Protein AF-A0A3C0Z3W6-F1 (afdb_monomer_lite)

Structure (mmCIF, N/CA/C/O backbone):
data_AF-A0A3C0Z3W6-F1
#
_entry.id   AF-A0A3C0Z3W6-F1
#
loop_
_atom_site.group_PDB
_atom_site.id
_atom_site.type_symbol
_atom_site.label_atom_id
_atom_site.label_alt_id
_atom_site.label_comp_id
_atom_site.label_asym_id
_atom_site.label_entity_id
_atom_site.label_seq_id
_atom_site.pdbx_PDB_ins_code
_atom_site.Cartn_x
_atom_site.Cartn_y
_atom_site.Cartn_z
_atom_site.occupancy
_atom_site.B_iso_or_equiv
_atom_site.auth_seq_id
_atom_site.auth_comp_id
_atom_site.auth_asym_id
_atom_site.auth_atom_id
_atom_site.pdbx_PDB_model_num
ATOM 1 N N . LEU A 1 1 ? -40.586 -11.603 25.336 1.00 60.62 1 LEU A N 1
ATOM 2 C CA . LEU A 1 1 ? -40.664 -11.686 26.810 1.00 60.62 1 LEU A CA 1
ATOM 3 C C . LEU A 1 1 ? -40.159 -13.040 27.304 1.00 60.62 1 LEU A C 1
ATOM 5 O O . LEU A 1 1 ? -38.961 -13.160 27.477 1.00 60.62 1 LEU A O 1
ATOM 9 N N . ARG A 1 2 ? -40.957 -14.117 27.379 1.00 62.50 2 ARG A N 1
ATOM 10 C CA . ARG A 1 2 ? -40.457 -15.402 27.934 1.00 62.50 2 ARG A CA 1
ATOM 11 C C . ARG A 1 2 ? -39.275 -16.043 27.175 1.00 62.50 2 ARG A C 1
ATOM 13 O O . ARG A 1 2 ? -38.426 -16.676 27.782 1.00 62.50 2 ARG A O 1
ATOM 20 N N . ASN A 1 3 ? -39.222 -15.877 25.850 1.00 74.75 3 ASN A N 1
ATOM 21 C CA . ASN A 1 3 ? -38.109 -16.359 25.015 1.00 74.75 3 ASN A CA 1
ATOM 22 C C . ASN A 1 3 ? -36.870 -15.440 25.105 1.00 74.75 3 ASN A C 1
ATOM 24 O O . ASN A 1 3 ? -35.745 -15.911 25.038 1.00 74.75 3 ASN A O 1
ATOM 28 N N . THR A 1 4 ? -37.074 -14.135 25.307 1.00 70.12 4 THR A N 1
ATOM 29 C CA . THR A 1 4 ? -35.995 -13.135 25.393 1.00 70.12 4 THR A CA 1
ATOM 30 C C . THR A 1 4 ? -35.321 -13.150 26.770 1.00 70.12 4 THR A C 1
ATOM 32 O O . THR A 1 4 ? -34.104 -13.064 26.852 1.00 70.12 4 THR A O 1
ATOM 35 N N . GLU A 1 5 ? -36.075 -13.400 27.843 1.00 70.50 5 GLU A N 1
ATOM 36 C CA . GLU A 1 5 ? -35.527 -13.679 29.183 1.00 70.50 5 GLU A CA 1
ATOM 37 C C . GLU A 1 5 ? -34.678 -14.961 29.196 1.00 70.50 5 GLU A C 1
ATOM 39 O O . GLU A 1 5 ? -33.602 -14.986 29.782 1.00 70.50 5 GLU A O 1
ATOM 44 N N . GLN A 1 6 ? -35.112 -16.013 28.486 1.00 76.19 6 GLN A N 1
ATOM 45 C CA . GLN A 1 6 ? -34.325 -17.244 28.322 1.00 76.19 6 GLN A CA 1
ATOM 46 C C . GLN A 1 6 ? -33.046 -17.039 27.498 1.00 76.19 6 GLN A C 1
ATOM 48 O O . GLN A 1 6 ? -32.075 -17.777 27.662 1.00 76.19 6 GLN A O 1
ATOM 53 N N . GLN A 1 7 ? -33.043 -16.069 26.582 1.00 74.88 7 GLN A N 1
ATOM 54 C CA . GLN A 1 7 ? -31.838 -15.678 25.852 1.00 74.88 7 GLN A CA 1
ATOM 55 C C . GLN A 1 7 ? -30.868 -14.923 26.762 1.00 74.88 7 GLN A C 1
ATOM 57 O O . GLN A 1 7 ? -29.683 -15.239 26.733 1.00 74.88 7 GLN A O 1
ATOM 62 N N . LEU A 1 8 ? -31.357 -14.015 27.614 1.00 74.31 8 LEU A N 1
ATOM 63 C CA . LEU A 1 8 ? -30.526 -13.319 28.599 1.00 74.31 8 LEU A CA 1
ATOM 64 C C . LEU A 1 8 ? -29.866 -14.306 29.571 1.00 74.31 8 LEU A C 1
ATOM 66 O O . LEU A 1 8 ? -28.653 -14.274 29.727 1.00 74.31 8 LEU A O 1
ATOM 70 N N . THR A 1 9 ? -30.617 -15.264 30.125 1.00 76.75 9 THR A N 1
ATOM 71 C CA . THR A 1 9 ? -30.042 -16.293 31.013 1.00 76.75 9 THR A CA 1
ATOM 72 C C . THR A 1 9 ? -28.982 -17.153 30.320 1.00 76.75 9 THR A C 1
ATOM 74 O O . THR A 1 9 ? -27.993 -17.525 30.939 1.00 76.75 9 THR A O 1
ATOM 77 N N . ARG A 1 10 ? -29.141 -17.450 29.019 1.00 77.38 10 ARG A N 1
ATOM 78 C CA . ARG A 1 10 ? -28.110 -18.173 28.249 1.00 77.38 10 ARG A CA 1
ATOM 79 C C . ARG A 1 10 ? -26.847 -17.341 28.053 1.00 77.38 10 ARG A C 1
ATOM 81 O O . ARG A 1 10 ? -25.761 -17.907 28.048 1.00 77.38 10 ARG A O 1
ATOM 88 N N . ILE A 1 11 ? -26.985 -16.030 27.869 1.00 75.56 11 ILE A N 1
ATOM 89 C CA . ILE A 1 11 ? -25.844 -15.117 27.745 1.00 75.56 11 ILE A CA 1
ATOM 90 C C . ILE A 1 11 ? -25.079 -15.048 29.076 1.00 75.56 11 ILE A C 1
ATOM 92 O O . ILE A 1 11 ? -23.855 -15.127 29.080 1.00 75.56 11 ILE A O 1
ATOM 96 N N . GLU A 1 12 ? -25.783 -14.981 30.206 1.00 74.44 12 GLU A N 1
ATOM 97 C CA . GLU A 1 12 ? -25.167 -14.993 31.542 1.00 74.44 12 GLU A CA 1
ATOM 98 C C . GLU A 1 12 ? -24.429 -16.306 31.837 1.00 74.44 12 GLU A C 1
ATOM 100 O O . GLU A 1 12 ? -23.314 -16.286 32.362 1.00 74.44 12 GLU A O 1
ATOM 105 N N . GLU A 1 13 ? -25.021 -17.445 31.457 1.00 75.38 13 GLU A N 1
ATOM 106 C CA . GLU A 1 13 ? -24.376 -18.761 31.542 1.00 75.38 13 GLU A CA 1
ATOM 107 C C . GLU A 1 13 ? -23.125 -18.839 30.655 1.00 75.38 13 GLU A C 1
ATOM 109 O O . GLU A 1 13 ? -22.103 -19.369 31.088 1.00 75.38 13 GLU A O 1
ATOM 114 N N . GLN A 1 14 ? -23.175 -18.284 29.438 1.00 69.44 14 GLN A N 1
ATOM 115 C CA . GLN A 1 14 ? -22.030 -18.237 28.519 1.00 69.44 14 GLN A CA 1
ATOM 116 C C . GLN A 1 14 ? -20.886 -17.359 29.029 1.00 69.44 14 GLN A C 1
ATOM 118 O O . GLN A 1 14 ? -19.726 -17.689 28.801 1.00 69.44 14 GLN A O 1
ATOM 123 N N . LEU A 1 15 ? -21.204 -16.262 29.714 1.00 62.97 15 LEU A N 1
ATOM 124 C CA . LEU A 1 15 ? -20.219 -15.357 30.309 1.00 62.97 15 LEU A CA 1
ATOM 125 C C . LEU A 1 15 ? -19.698 -15.846 31.665 1.00 62.97 15 LEU A C 1
ATOM 127 O O . LEU A 1 15 ? -18.793 -15.237 32.227 1.00 62.97 15 LEU A O 1
ATOM 131 N N . GLY A 1 16 ? -20.269 -16.921 32.216 1.00 64.75 16 GLY A N 1
ATOM 132 C CA . GLY A 1 16 ? -19.884 -17.425 33.528 1.00 64.75 16 GLY A CA 1
ATOM 133 C C . GLY A 1 16 ? -20.154 -16.430 34.655 1.00 64.75 16 GLY A C 1
ATOM 134 O O . GLY A 1 16 ? -19.486 -16.495 35.681 1.00 64.75 16 GLY A O 1
ATOM 135 N N . GLN A 1 17 ? -21.141 -15.537 34.518 1.00 60.75 17 GLN A N 1
ATOM 136 C CA . GLN A 1 17 ? -21.444 -14.522 35.540 1.00 60.75 17 GLN A CA 1
ATOM 137 C C . GLN A 1 17 ? -21.763 -15.106 36.925 1.00 60.75 17 GLN A C 1
ATOM 139 O O . GLN A 1 17 ? -21.779 -14.382 37.919 1.00 60.75 17 GLN A O 1
ATOM 144 N N . HIS A 1 18 ? -22.087 -16.398 37.002 1.00 58.28 18 HIS A N 1
ATOM 145 C CA . HIS A 1 18 ? -22.366 -17.127 38.244 1.00 58.28 18 HIS A CA 1
ATOM 146 C C . HIS A 1 18 ? -21.391 -18.300 38.464 1.00 58.28 18 HIS A C 1
ATOM 148 O O . HIS A 1 18 ? -21.601 -19.126 39.354 1.00 58.28 18 HIS A O 1
ATOM 154 N N . ALA A 1 19 ? -20.346 -18.404 37.641 1.00 54.16 19 ALA A N 1
ATOM 155 C CA . ALA A 1 19 ? -19.314 -19.424 37.740 1.00 54.16 19 ALA A CA 1
ATOM 156 C C . ALA A 1 19 ? -18.161 -18.944 38.638 1.00 54.16 19 ALA A C 1
ATOM 158 O O . ALA A 1 19 ? -17.878 -17.754 38.740 1.00 54.16 19 ALA A O 1
ATOM 159 N N . ALA A 1 20 ? -17.493 -19.886 39.309 1.00 42.19 20 ALA A N 1
ATOM 160 C CA . ALA A 1 20 ? -16.350 -19.593 40.179 1.00 42.19 20 ALA A CA 1
ATOM 161 C C . ALA A 1 20 ? -15.064 -19.245 39.399 1.00 42.19 20 ALA A C 1
ATOM 163 O O . ALA A 1 20 ? -14.136 -18.686 39.979 1.00 42.19 20 ALA A O 1
ATOM 164 N N . GLU A 1 21 ? -15.019 -19.569 38.104 1.00 41.22 21 GLU A N 1
ATOM 165 C CA . GLU A 1 21 ? -13.932 -19.247 37.178 1.00 41.22 21 GLU A CA 1
ATOM 166 C C . GLU A 1 21 ? -14.512 -18.504 35.961 1.00 41.22 21 GLU A C 1
ATOM 168 O O . GLU A 1 21 ? -15.572 -18.906 35.465 1.00 41.22 21 GLU A O 1
ATOM 173 N N . PRO A 1 22 ? -13.859 -17.426 35.486 1.00 55.41 22 PRO A N 1
ATOM 174 C CA . PRO A 1 22 ? -14.294 -16.703 34.297 1.00 55.41 22 PRO A CA 1
ATOM 175 C C . PRO A 1 22 ? -14.182 -17.599 33.058 1.00 55.41 22 PRO A C 1
ATOM 177 O O . PRO A 1 22 ? -13.230 -18.364 32.909 1.00 55.41 22 PRO A O 1
ATOM 180 N N . VAL A 1 23 ? -15.168 -17.514 32.164 1.00 58.72 23 VAL A N 1
ATOM 181 C CA . VAL A 1 23 ? -15.156 -18.260 30.902 1.00 58.72 23 VAL A CA 1
ATOM 182 C C . VAL A 1 23 ? -14.299 -17.500 29.891 1.00 58.72 23 VAL A C 1
ATOM 184 O O . VAL A 1 23 ? -14.640 -16.382 29.507 1.00 58.72 23 VAL A O 1
ATOM 187 N N . ASP A 1 24 ? -13.213 -18.124 29.428 1.00 59.41 24 ASP A N 1
ATOM 188 C CA . ASP A 1 24 ? -12.386 -17.595 28.339 1.00 59.41 24 ASP A CA 1
ATOM 189 C C . ASP A 1 24 ? -13.150 -17.686 27.009 1.00 59.41 24 ASP A C 1
ATOM 191 O O . ASP A 1 24 ? -13.128 -18.701 26.305 1.00 59.41 24 ASP A O 1
ATOM 195 N N . LEU A 1 25 ? -13.863 -16.614 26.666 1.00 63.88 25 LEU A N 1
ATOM 196 C CA . LEU A 1 25 ? -14.485 -16.447 25.358 1.00 63.88 25 LEU A CA 1
ATOM 197 C C . LEU A 1 25 ? -13.458 -15.939 24.346 1.00 63.88 25 LEU A C 1
ATOM 199 O O . LEU A 1 25 ? -12.638 -15.066 24.633 1.00 63.88 25 LEU A O 1
ATOM 203 N N . THR A 1 26 ? -13.531 -16.447 23.116 1.00 75.31 26 THR A N 1
ATOM 204 C CA . THR A 1 26 ? -12.781 -15.842 22.009 1.00 75.31 26 THR A CA 1
ATOM 205 C C . THR A 1 26 ? -13.361 -14.470 21.672 1.00 75.31 26 THR A C 1
ATOM 207 O O . THR A 1 26 ? -14.556 -14.239 21.854 1.00 75.31 26 THR A O 1
ATOM 210 N N . LEU A 1 27 ? -12.556 -13.567 21.101 1.00 72.88 27 LEU A N 1
ATOM 211 C CA . LEU A 1 27 ? -13.018 -12.227 20.714 1.00 72.88 27 LEU A CA 1
ATOM 212 C C . LEU A 1 27 ? -14.301 -12.267 19.867 1.00 72.88 27 LEU A C 1
ATOM 214 O O . LEU A 1 27 ? -15.247 -11.527 20.123 1.00 72.88 27 LEU A O 1
ATOM 218 N N . GLN A 1 28 ? -14.366 -13.186 18.899 1.00 78.31 28 GLN A N 1
ATOM 219 C CA . GLN A 1 28 ? -15.542 -13.358 18.048 1.00 78.31 28 GLN A CA 1
ATOM 220 C C . GLN A 1 28 ? -16.781 -13.778 18.851 1.00 78.31 28 GLN A C 1
ATOM 222 O O . GLN A 1 28 ? -17.892 -13.335 18.562 1.00 78.31 28 GLN A O 1
ATOM 227 N N . GLN A 1 29 ? -16.609 -14.636 19.859 1.00 76.50 29 GLN A N 1
ATOM 228 C CA . GLN A 1 29 ? -17.697 -15.027 20.752 1.00 76.50 29 GLN A CA 1
ATOM 229 C C . GLN A 1 29 ? -18.156 -13.837 21.600 1.00 76.50 29 GLN A C 1
ATOM 231 O O . GLN A 1 29 ? -19.359 -13.609 21.700 1.00 76.50 29 GLN A O 1
ATOM 236 N N . THR A 1 30 ? -17.229 -13.029 22.117 1.00 74.69 30 THR A N 1
ATOM 237 C CA . THR A 1 30 ? -17.536 -11.814 22.885 1.00 74.69 30 THR A CA 1
ATOM 238 C C . THR A 1 30 ? -18.283 -10.774 22.041 1.00 74.69 30 THR A C 1
ATOM 240 O O . THR A 1 30 ? -19.287 -10.223 22.490 1.00 74.69 30 THR A O 1
ATOM 243 N N . LEU A 1 31 ? -17.892 -10.561 20.781 1.00 78.75 31 LEU A N 1
ATOM 244 C CA . LEU A 1 31 ? -18.604 -9.665 19.857 1.00 78.75 31 LEU A CA 1
ATOM 245 C C . LEU A 1 31 ? -20.016 -10.172 19.516 1.00 78.75 31 LEU A C 1
ATOM 247 O O . LEU A 1 31 ? -20.968 -9.389 19.473 1.00 78.75 31 LEU A O 1
ATOM 251 N N . ASN A 1 32 ? -20.191 -11.485 19.338 1.00 82.25 32 ASN A N 1
ATOM 252 C CA . ASN A 1 32 ? -21.515 -12.084 19.134 1.00 82.25 32 ASN A CA 1
ATOM 253 C C . ASN A 1 32 ? -22.421 -11.910 20.365 1.00 82.25 32 ASN A C 1
ATOM 255 O O . ASN A 1 32 ? -23.634 -11.716 20.227 1.00 82.25 32 ASN A O 1
ATOM 259 N N . VAL A 1 33 ? -21.841 -11.959 21.568 1.00 80.06 33 VAL A N 1
ATOM 260 C CA . VAL A 1 33 ? -22.548 -11.683 22.824 1.00 80.06 33 VAL A CA 1
ATOM 261 C C . VAL A 1 33 ? -23.004 -10.223 22.880 1.00 80.06 33 VAL A C 1
ATOM 263 O O . VAL A 1 33 ? -24.171 -9.987 23.180 1.00 80.06 33 VAL A O 1
ATOM 266 N N . VAL A 1 34 ? -22.161 -9.255 22.496 1.00 81.56 34 VAL A N 1
ATOM 267 C CA . VAL A 1 34 ? -22.551 -7.831 22.395 1.00 81.56 34 VAL A CA 1
ATOM 268 C C . VAL A 1 34 ? -23.737 -7.634 21.446 1.00 81.56 34 VAL A C 1
ATOM 270 O O . VAL A 1 34 ? -24.719 -6.979 21.801 1.00 81.56 34 VAL A O 1
ATOM 273 N N . GLN A 1 35 ? -23.695 -8.240 20.255 1.00 83.38 35 GLN A N 1
ATOM 274 C CA . GLN A 1 35 ? -24.800 -8.158 19.291 1.00 83.38 35 GLN A CA 1
ATOM 275 C C . GLN A 1 35 ? -26.092 -8.784 19.835 1.00 83.38 35 GLN A C 1
ATOM 277 O O . GLN A 1 35 ? -27.177 -8.222 19.674 1.00 83.38 35 GLN A O 1
ATOM 282 N N . SER A 1 36 ? -25.978 -9.927 20.515 1.00 81.44 36 SER A N 1
ATOM 283 C CA . SER A 1 36 ? -27.119 -10.614 21.127 1.00 81.44 36 SER A CA 1
ATOM 284 C C . SER A 1 36 ? -27.723 -9.795 22.271 1.00 81.44 36 SER A C 1
ATOM 286 O O . SER A 1 36 ? -28.943 -9.662 22.349 1.00 81.44 36 SER A O 1
ATOM 288 N N . LEU A 1 37 ? -26.883 -9.184 23.113 1.00 80.81 37 LEU A N 1
ATOM 289 C CA . LEU A 1 37 ? -27.303 -8.292 24.196 1.00 80.81 37 LEU A CA 1
ATOM 290 C C . LEU A 1 37 ? -28.034 -7.063 23.672 1.00 80.81 37 LEU A C 1
ATOM 292 O O . LEU A 1 37 ? -29.061 -6.691 24.232 1.00 80.81 37 LEU A O 1
ATOM 296 N N . ARG A 1 38 ? -27.563 -6.468 22.573 1.00 82.31 38 ARG A N 1
ATOM 297 C CA . ARG A 1 38 ? -28.261 -5.357 21.918 1.00 82.31 38 ARG A CA 1
ATOM 298 C C . ARG A 1 38 ? -29.665 -5.761 21.465 1.00 82.31 38 ARG A C 1
ATOM 300 O O . ARG A 1 38 ? -30.623 -5.052 21.759 1.00 82.31 38 ARG A O 1
ATOM 307 N N . GLY A 1 39 ? -29.800 -6.920 20.818 1.00 81.44 39 GLY A N 1
ATOM 308 C CA . GLY A 1 39 ? -31.106 -7.441 20.403 1.00 81.44 39 GLY A CA 1
ATOM 309 C C . GLY A 1 39 ? -32.052 -7.704 21.581 1.00 81.44 39 GLY A C 1
ATOM 310 O O . GLY A 1 39 ? -33.250 -7.450 21.481 1.00 81.44 39 GLY A O 1
ATOM 311 N N . VAL A 1 40 ? -31.527 -8.166 22.721 1.00 81.19 40 VAL A N 1
ATOM 312 C CA . VAL A 1 40 ? -32.318 -8.349 23.950 1.00 81.19 40 VAL A CA 1
ATOM 313 C C . VAL A 1 40 ? -32.717 -6.997 24.555 1.00 81.19 40 VAL A C 1
ATOM 315 O O . VAL A 1 40 ? -33.891 -6.817 24.886 1.00 81.19 40 VAL A O 1
ATOM 318 N N . ALA A 1 41 ? -31.798 -6.032 24.625 1.00 80.31 41 ALA A N 1
ATOM 319 C CA . ALA A 1 41 ? -32.032 -4.695 25.176 1.00 80.31 41 ALA A CA 1
ATOM 320 C C . ALA A 1 41 ? -33.097 -3.901 24.405 1.00 80.31 41 ALA A C 1
ATOM 322 O O . ALA A 1 41 ? -33.904 -3.204 25.013 1.00 80.31 41 ALA A O 1
ATOM 323 N N . GLU A 1 42 ? -33.176 -4.058 23.081 1.00 82.69 42 GLU A N 1
ATOM 324 C CA . GLU A 1 42 ? -34.252 -3.463 22.272 1.00 82.69 42 GLU A CA 1
ATOM 325 C C . GLU A 1 42 ? -35.642 -4.017 22.642 1.00 82.69 42 GLU A C 1
ATOM 327 O O . GLU A 1 42 ? -36.656 -3.343 22.455 1.00 82.69 42 GLU A O 1
ATOM 332 N N . THR A 1 43 ? -35.706 -5.237 23.187 1.00 80.00 43 THR A N 1
ATOM 333 C CA . THR A 1 43 ? -36.966 -5.898 23.565 1.00 80.00 43 THR A CA 1
ATOM 334 C C . THR A 1 43 ? -37.339 -5.750 25.040 1.00 80.00 43 THR A C 1
ATOM 336 O O . THR A 1 43 ? -38.525 -5.849 25.364 1.00 80.00 43 THR A O 1
ATOM 339 N N . ILE A 1 44 ? -36.360 -5.540 25.927 1.00 79.25 44 ILE A N 1
ATOM 340 C CA . ILE A 1 44 ? -36.544 -5.358 27.375 1.00 79.25 44 ILE A CA 1
ATOM 341 C C . ILE A 1 44 ? -35.575 -4.259 27.864 1.00 79.25 44 ILE A C 1
ATOM 343 O O . ILE A 1 44 ? -34.526 -4.573 28.417 1.00 79.25 44 ILE A O 1
ATOM 347 N N . PRO A 1 45 ? -35.882 -2.969 27.642 1.00 71.88 45 PRO A N 1
ATOM 348 C CA . PRO A 1 45 ? -34.925 -1.877 27.859 1.00 71.88 45 PRO A CA 1
ATOM 349 C C . PRO A 1 45 ? -34.628 -1.551 29.334 1.00 71.88 45 PRO A C 1
ATOM 351 O O . PRO A 1 45 ? -33.581 -0.976 29.613 1.00 71.88 45 PRO A O 1
ATOM 354 N N . ASP A 1 46 ? -35.510 -1.929 30.265 1.00 73.88 46 ASP A N 1
ATOM 355 C CA . ASP A 1 46 ? -35.431 -1.545 31.686 1.00 73.88 46 ASP A CA 1
ATOM 356 C C . ASP A 1 46 ? -34.930 -2.678 32.614 1.00 73.88 46 ASP A C 1
ATOM 358 O O . ASP A 1 46 ? -35.108 -2.609 33.829 1.00 73.88 46 ASP A O 1
ATOM 362 N N . ASP A 1 47 ? -34.346 -3.753 32.069 1.00 76.25 47 ASP A N 1
ATOM 363 C CA . ASP A 1 47 ? -33.809 -4.856 32.881 1.00 76.25 47 ASP A CA 1
ATOM 364 C C . ASP A 1 47 ? -32.396 -4.522 33.396 1.00 76.25 47 ASP A C 1
ATOM 366 O O . ASP A 1 47 ? -31.444 -4.422 32.618 1.00 76.25 47 ASP A O 1
ATOM 370 N N . GLU A 1 48 ? -32.251 -4.370 34.717 1.00 79.19 48 GLU A N 1
ATOM 371 C CA . GLU A 1 48 ? -30.978 -4.055 35.388 1.00 79.19 48 GLU A CA 1
ATOM 372 C C . GLU A 1 48 ? -29.872 -5.075 35.068 1.00 79.19 48 GLU A C 1
ATOM 374 O O . GLU A 1 48 ? -28.702 -4.706 34.952 1.00 79.19 48 GLU A O 1
ATOM 379 N N . ARG A 1 49 ? -30.228 -6.340 34.807 1.00 78.25 49 ARG A N 1
ATOM 380 C CA . ARG A 1 49 ? -29.259 -7.397 34.479 1.00 78.25 49 ARG A CA 1
ATOM 381 C C . ARG A 1 49 ? -28.530 -7.127 33.168 1.00 78.25 49 ARG A C 1
ATOM 383 O O . ARG A 1 49 ? -27.370 -7.497 33.016 1.00 78.25 49 ARG A O 1
ATOM 390 N N . ILE A 1 50 ? -29.179 -6.454 32.216 1.00 80.50 50 ILE A N 1
ATOM 391 C CA . ILE A 1 50 ? -28.558 -6.092 30.936 1.00 80.50 50 ILE A CA 1
ATOM 392 C C . ILE A 1 50 ? -27.416 -5.099 31.164 1.00 80.50 50 ILE A C 1
ATOM 394 O O . ILE A 1 50 ? -26.382 -5.195 30.500 1.00 80.50 50 ILE A O 1
ATOM 398 N N . ALA A 1 51 ? -27.570 -4.175 32.117 1.00 79.31 51 ALA A N 1
ATOM 399 C CA . ALA A 1 51 ? -26.524 -3.222 32.464 1.00 79.31 51 ALA A CA 1
ATOM 400 C C . ALA A 1 51 ? -25.314 -3.923 33.106 1.00 79.31 51 ALA A C 1
ATOM 402 O O . ALA A 1 51 ? -24.179 -3.647 32.710 1.00 79.31 51 ALA A O 1
ATOM 403 N N . ASP A 1 52 ? -25.545 -4.874 34.014 1.00 81.25 52 ASP A N 1
ATOM 404 C CA . ASP A 1 52 ? -24.480 -5.639 34.679 1.00 81.25 52 ASP A CA 1
ATOM 405 C C . ASP A 1 52 ? -23.707 -6.523 33.690 1.00 81.25 52 ASP A C 1
ATOM 407 O O . ASP A 1 52 ? -22.475 -6.487 33.629 1.00 81.25 52 ASP A O 1
ATOM 411 N N . VAL A 1 53 ? -24.430 -7.272 32.848 1.00 81.38 53 VAL A N 1
ATOM 412 C CA . VAL A 1 53 ? -23.838 -8.101 31.786 1.00 81.38 53 VAL A CA 1
ATOM 413 C C . VAL A 1 53 ? -23.048 -7.255 30.805 1.00 81.38 53 VAL A C 1
ATOM 415 O O . VAL A 1 53 ? -21.907 -7.581 30.476 1.00 81.38 53 VAL A O 1
ATOM 418 N N . SER A 1 54 ? -23.623 -6.142 30.359 1.00 82.69 54 SER A N 1
ATOM 419 C CA . SER A 1 54 ? -22.937 -5.278 29.414 1.00 82.69 54 SER A CA 1
ATOM 420 C C . SER A 1 54 ? -21.699 -4.618 30.016 1.00 82.69 54 SER A C 1
ATOM 422 O O . SER A 1 54 ? -20.757 -4.367 29.273 1.00 82.69 54 SER A O 1
ATOM 424 N N . THR A 1 55 ? -21.683 -4.321 31.316 1.00 83.56 55 THR A N 1
ATOM 425 C CA . THR A 1 55 ? -20.509 -3.736 31.980 1.00 83.56 55 THR A CA 1
ATOM 426 C C . THR A 1 55 ? -19.359 -4.737 32.016 1.00 83.56 55 THR A C 1
ATOM 428 O O . THR A 1 55 ? -18.275 -4.418 31.542 1.00 83.56 55 THR A O 1
ATOM 431 N N . SER A 1 56 ? -19.619 -5.978 32.439 1.00 82.50 56 SER A N 1
ATOM 432 C CA . SER A 1 56 ? -18.601 -7.038 32.471 1.00 82.50 56 SER A CA 1
ATOM 433 C C . SER A 1 56 ? -18.020 -7.349 31.084 1.00 82.50 56 SER A C 1
ATOM 435 O O . SER A 1 56 ? -16.808 -7.506 30.936 1.00 82.50 56 SER A O 1
ATOM 437 N N . VAL A 1 57 ? -18.865 -7.383 30.046 1.00 82.62 57 VAL A N 1
ATOM 438 C CA . VAL A 1 57 ? -18.404 -7.574 28.662 1.00 82.62 57 VAL A CA 1
ATOM 439 C C . VAL A 1 57 ? -17.546 -6.395 28.197 1.00 82.62 57 VAL A C 1
ATOM 441 O O . VAL A 1 57 ? -16.494 -6.614 27.598 1.00 82.62 57 VAL A O 1
ATOM 444 N N . CYS A 1 58 ? -17.953 -5.154 28.486 1.00 83.56 58 CYS A N 1
ATOM 445 C CA . CYS A 1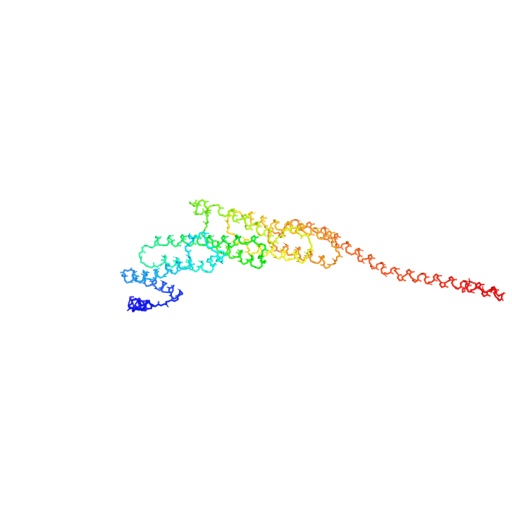 58 ? -17.172 -3.970 28.122 1.00 83.56 58 CYS A CA 1
ATOM 446 C C . CYS A 1 58 ? -15.810 -3.931 28.824 1.00 83.56 58 CYS A C 1
ATOM 448 O O . CYS A 1 58 ? -14.822 -3.674 28.150 1.00 83.56 58 CYS A O 1
ATOM 450 N N . GLU A 1 59 ? -15.725 -4.262 30.113 1.00 84.12 59 GLU A N 1
ATOM 451 C CA . GLU A 1 59 ? -14.451 -4.319 30.847 1.00 84.12 59 GLU A CA 1
ATOM 452 C C . GLU A 1 59 ? -13.473 -5.333 30.226 1.00 84.12 59 GLU A C 1
ATOM 454 O O . GLU A 1 59 ? -12.280 -5.054 30.072 1.00 84.12 59 GLU A O 1
ATOM 459 N N . GLY A 1 60 ? -13.976 -6.497 29.796 1.00 82.00 60 GLY A N 1
ATOM 460 C CA . GLY A 1 60 ? -13.174 -7.488 29.074 1.00 82.00 60 GLY A CA 1
ATOM 461 C C . GLY A 1 60 ? -12.678 -6.975 27.717 1.00 82.00 60 GLY A C 1
ATOM 462 O O . GLY A 1 60 ? -11.511 -7.163 27.366 1.00 82.00 60 GLY A O 1
ATOM 463 N N . LEU A 1 61 ? -13.538 -6.281 26.966 1.00 84.44 61 LEU A N 1
ATOM 464 C CA . LEU A 1 61 ? -13.175 -5.665 25.687 1.00 84.44 61 LEU A CA 1
ATOM 465 C C . LEU A 1 61 ? -12.189 -4.494 25.860 1.00 84.44 61 LEU A C 1
ATOM 467 O O . LEU A 1 61 ? -11.265 -4.350 25.064 1.00 84.44 61 LEU A O 1
ATOM 471 N N . GLU A 1 62 ? -12.327 -3.692 26.915 1.00 86.81 62 GLU A N 1
ATOM 472 C CA . GLU A 1 62 ? -11.390 -2.623 27.285 1.00 86.81 62 GLU A CA 1
ATOM 473 C C . GLU A 1 62 ? -9.999 -3.184 27.604 1.00 86.81 62 GLU A C 1
ATOM 475 O O . GLU A 1 62 ? -8.984 -2.678 27.109 1.00 86.81 62 GLU A O 1
ATOM 480 N N . SER A 1 63 ? -9.945 -4.268 28.384 1.00 84.81 63 SER A N 1
ATOM 481 C CA . SER A 1 63 ? -8.701 -4.978 28.689 1.00 84.81 63 SER A CA 1
ATOM 482 C C . SER A 1 63 ? -8.044 -5.531 27.420 1.00 84.81 63 SER A C 1
ATOM 484 O O . SER A 1 63 ? -6.839 -5.357 27.222 1.00 84.81 63 SER A O 1
ATOM 486 N N . PHE A 1 64 ? -8.842 -6.102 26.512 1.00 85.12 64 PHE A N 1
ATOM 487 C CA . PHE A 1 64 ? -8.367 -6.565 25.211 1.00 85.12 64 PHE A CA 1
ATOM 488 C C . PHE A 1 64 ? -7.749 -5.424 24.390 1.00 85.12 64 PHE A C 1
ATOM 490 O O . PHE A 1 64 ? -6.598 -5.540 23.969 1.00 85.12 64 PHE A O 1
ATOM 497 N N . VAL A 1 65 ? -8.453 -4.298 24.219 1.00 84.12 65 VAL A N 1
ATOM 498 C CA . VAL A 1 65 ? -7.942 -3.137 23.465 1.00 84.12 65 VAL A CA 1
ATOM 499 C C . VAL A 1 65 ? -6.636 -2.624 24.069 1.00 84.12 65 VAL A C 1
ATOM 501 O O . VAL A 1 65 ? -5.686 -2.369 23.336 1.00 84.12 65 VAL A O 1
ATOM 504 N N . THR A 1 66 ? -6.548 -2.548 25.397 1.00 83.81 66 THR A N 1
ATOM 505 C CA . THR A 1 66 ? -5.334 -2.095 26.095 1.00 83.81 66 THR A CA 1
ATOM 506 C C . THR A 1 66 ? -4.160 -3.063 25.907 1.00 83.81 66 THR A C 1
ATOM 508 O O . THR A 1 66 ? -3.010 -2.633 25.846 1.00 83.81 66 THR A O 1
ATOM 511 N N . SER A 1 67 ? -4.433 -4.366 25.785 1.00 82.88 67 SER A N 1
ATOM 512 C CA . SER A 1 67 ? -3.406 -5.384 25.528 1.00 82.88 67 SER A CA 1
ATOM 513 C C . SER A 1 67 ? -2.877 -5.355 24.090 1.00 82.88 67 SER A C 1
ATOM 515 O O . SER A 1 67 ? -1.686 -5.562 23.866 1.00 82.88 67 SER A O 1
ATOM 517 N N . VAL A 1 68 ? -3.754 -5.071 23.123 1.00 83.44 68 VAL A N 1
ATOM 518 C CA . VAL A 1 68 ? -3.425 -5.016 21.691 1.00 83.44 68 VAL A CA 1
ATOM 519 C C . VAL A 1 68 ? -2.767 -3.688 21.320 1.00 83.44 68 VAL A C 1
ATOM 521 O O . VAL A 1 68 ? -1.894 -3.643 20.454 1.00 83.44 68 VAL A O 1
ATOM 524 N N . LEU A 1 69 ? -3.171 -2.604 21.984 1.00 82.81 69 LEU A N 1
ATOM 525 C CA . LEU A 1 69 ? -2.668 -1.252 21.776 1.00 82.81 69 LEU A CA 1
ATOM 526 C C . LEU A 1 69 ? -1.829 -0.818 22.982 1.00 82.81 69 LEU A C 1
ATOM 528 O O . LEU A 1 69 ? -2.319 -0.058 23.823 1.00 82.81 69 LEU A O 1
ATOM 532 N N . PRO A 1 70 ? -0.578 -1.292 23.111 1.00 69.12 70 PRO A N 1
ATOM 533 C CA . PRO A 1 70 ? 0.262 -0.906 24.232 1.00 69.12 70 PRO A CA 1
ATOM 534 C C . PRO A 1 70 ? 0.435 0.616 24.265 1.00 69.12 70 PRO A C 1
ATOM 536 O O . PRO A 1 70 ? 0.573 1.271 23.230 1.00 69.12 70 PRO A O 1
ATOM 539 N N . SER A 1 71 ? 0.431 1.183 25.471 1.00 62.72 71 SER A N 1
ATOM 540 C CA . SER A 1 71 ? 0.675 2.607 25.684 1.00 62.72 71 SER A CA 1
ATOM 541 C C . SER A 1 71 ? 2.015 3.009 25.066 1.00 62.72 71 SER A C 1
ATOM 543 O O . SER A 1 71 ? 3.057 2.467 25.432 1.00 62.72 71 SER A O 1
ATOM 545 N N . VAL A 1 72 ? 1.997 3.999 24.175 1.00 59.03 72 VAL A N 1
ATOM 546 C CA . VAL A 1 72 ? 3.170 4.506 23.432 1.00 59.03 72 VAL A CA 1
ATOM 547 C C . VAL A 1 72 ? 4.121 5.331 24.335 1.00 59.03 72 VAL A C 1
ATOM 549 O O . VAL A 1 72 ? 4.946 6.100 23.859 1.00 59.03 72 VAL A O 1
ATOM 552 N N . GLU A 1 73 ? 4.025 5.202 25.662 1.00 51.09 73 GLU A N 1
ATOM 553 C CA . GLU A 1 73 ? 4.690 6.082 26.637 1.00 51.09 73 GLU A CA 1
ATOM 554 C C . GLU A 1 73 ? 6.209 5.871 26.787 1.00 51.09 73 GLU A C 1
ATOM 556 O O . GLU A 1 73 ? 6.849 6.620 27.520 1.00 51.09 73 GLU A O 1
ATOM 561 N N . SER A 1 74 ? 6.832 4.929 26.075 1.00 45.53 74 SER A N 1
ATOM 562 C CA . SER A 1 74 ? 8.291 4.760 26.097 1.00 45.53 74 SER A CA 1
ATOM 563 C C . SER A 1 74 ? 8.925 5.107 24.748 1.00 45.53 74 SER A C 1
ATOM 565 O O . SER A 1 74 ? 8.964 4.287 23.830 1.00 45.53 74 SER A O 1
ATOM 567 N N . GLU A 1 75 ? 9.501 6.312 24.655 1.00 43.97 75 GLU A N 1
ATOM 568 C CA . GLU A 1 75 ? 10.436 6.708 23.584 1.00 43.97 75 GLU A CA 1
ATOM 569 C C . GLU A 1 75 ? 11.730 5.853 23.576 1.00 43.97 75 GLU A C 1
ATOM 571 O O . GLU A 1 75 ? 12.510 5.937 22.630 1.00 43.97 75 GLU A O 1
ATOM 576 N N . ASP A 1 76 ? 11.912 4.981 24.576 1.00 44.94 76 ASP A N 1
ATOM 577 C CA . ASP A 1 76 ? 13.088 4.126 24.785 1.00 44.94 76 ASP A CA 1
ATOM 578 C C . ASP A 1 76 ?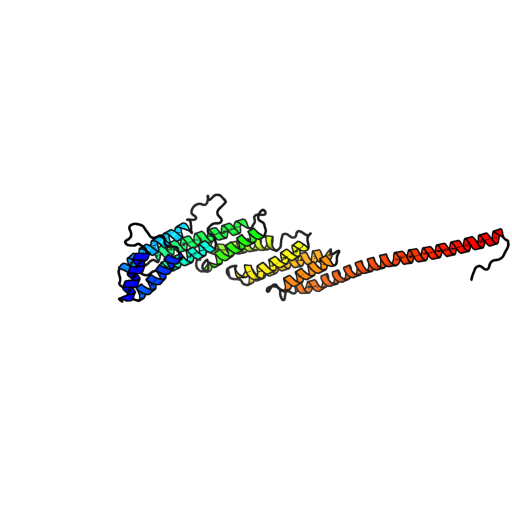 12.892 2.653 24.361 1.00 44.94 76 ASP A C 1
ATOM 580 O O . ASP A 1 76 ? 13.601 1.775 24.850 1.00 44.94 76 ASP A O 1
ATOM 584 N N . ASP A 1 77 ? 11.938 2.336 23.477 1.00 48.41 77 ASP A N 1
ATOM 585 C CA . ASP A 1 77 ? 11.726 0.934 23.088 1.00 48.41 77 ASP A CA 1
ATOM 586 C C . ASP A 1 77 ? 12.726 0.464 22.011 1.00 48.41 77 ASP A C 1
ATOM 588 O O . ASP A 1 77 ? 12.718 0.911 20.854 1.00 48.41 77 ASP A O 1
ATOM 592 N N . ASP A 1 78 ? 13.596 -0.456 22.435 1.00 47.88 78 ASP A N 1
ATOM 593 C CA . ASP A 1 78 ? 14.662 -1.140 21.705 1.00 47.88 78 ASP A CA 1
ATOM 594 C C . ASP A 1 78 ? 14.185 -1.696 20.352 1.00 47.88 78 ASP A C 1
ATOM 596 O O . ASP A 1 78 ? 13.725 -2.832 20.256 1.00 47.88 78 ASP A O 1
ATOM 600 N N . GLY A 1 79 ? 14.320 -0.899 19.287 1.00 52.53 79 GLY A N 1
ATOM 601 C CA . GLY A 1 79 ? 14.625 -1.277 17.894 1.00 52.53 79 GLY A CA 1
ATOM 602 C C . GLY A 1 79 ? 13.795 -2.339 17.143 1.00 52.53 79 GLY A C 1
ATOM 603 O O . GLY A 1 79 ? 13.954 -2.438 15.926 1.00 52.53 79 GLY A O 1
ATOM 604 N N . SER A 1 80 ? 12.917 -3.118 17.778 1.00 56.47 80 SER A N 1
ATOM 605 C CA . SER A 1 80 ? 12.452 -4.414 17.263 1.00 56.47 80 SER A CA 1
ATOM 606 C C . SER A 1 80 ? 10.954 -4.479 16.958 1.00 56.47 80 SER A C 1
ATOM 608 O O . SER A 1 80 ? 10.590 -5.085 15.955 1.00 56.47 80 SER A O 1
ATOM 610 N N . SER A 1 81 ? 10.090 -3.819 17.735 1.00 66.81 81 SER A N 1
ATOM 611 C CA . SER A 1 81 ? 8.638 -3.841 17.501 1.00 66.81 81 SER A CA 1
ATOM 612 C C . SER A 1 81 ? 8.219 -2.779 16.484 1.00 66.81 81 SER A C 1
ATOM 614 O O . SER A 1 81 ? 8.445 -1.597 16.717 1.00 66.81 81 SER A O 1
ATOM 616 N N . ASP A 1 82 ? 7.576 -3.149 15.376 1.00 70.06 82 ASP A N 1
ATOM 617 C CA . ASP A 1 82 ? 7.001 -2.203 14.398 1.00 70.06 82 ASP A CA 1
ATOM 618 C C . ASP A 1 82 ? 5.714 -1.509 14.883 1.00 70.06 82 ASP A C 1
ATOM 620 O O . ASP A 1 82 ? 5.061 -0.796 14.121 1.00 70.06 82 ASP A O 1
ATOM 624 N N . GLY A 1 83 ? 5.351 -1.691 16.156 1.00 78.88 83 GLY A N 1
ATOM 625 C CA . GLY A 1 83 ? 4.033 -1.334 16.667 1.00 78.88 83 GLY A CA 1
ATOM 626 C C . GLY A 1 83 ? 2.952 -2.318 16.194 1.00 78.88 83 GLY A C 1
ATOM 627 O O . GLY A 1 83 ? 3.253 -3.269 15.462 1.00 78.88 83 GLY A O 1
ATOM 628 N N . PRO A 1 84 ? 1.689 -2.102 16.599 1.00 84.12 84 PRO A N 1
ATOM 629 C CA . PRO A 1 84 ? 0.582 -2.995 16.258 1.00 84.12 84 PRO A CA 1
ATOM 630 C C . PRO A 1 84 ? 0.404 -3.105 14.742 1.00 84.12 84 PRO A C 1
ATOM 632 O O . PRO A 1 84 ? 0.563 -2.122 14.010 1.00 84.12 84 PRO A O 1
ATOM 635 N N . SER A 1 85 ? 0.114 -4.309 14.250 1.00 86.44 85 SER A N 1
ATOM 636 C CA . SER A 1 85 ? -0.083 -4.536 12.819 1.00 86.44 85 SER A CA 1
ATOM 637 C C . SER A 1 85 ? -1.372 -3.861 12.320 1.00 86.44 85 SER A C 1
ATOM 639 O O . SER A 1 85 ? -2.246 -3.527 13.123 1.00 86.44 85 SER A O 1
ATOM 641 N N . PRO A 1 86 ? -1.539 -3.667 10.996 1.00 85.81 86 PRO A N 1
ATOM 642 C CA . PRO A 1 86 ? -2.797 -3.162 10.452 1.00 85.81 86 PRO A CA 1
ATOM 643 C C . PRO A 1 86 ? -4.002 -4.009 10.886 1.00 85.81 86 PRO A C 1
ATOM 645 O O . PRO A 1 86 ? -5.040 -3.452 11.217 1.00 85.81 86 PRO A O 1
ATOM 648 N N . ALA A 1 87 ? -3.844 -5.336 10.959 1.00 86.31 87 ALA A N 1
ATOM 649 C CA . ALA A 1 87 ? -4.898 -6.247 11.402 1.00 86.31 87 ALA A CA 1
ATOM 650 C C . ALA A 1 87 ? -5.259 -6.043 12.882 1.00 86.31 87 ALA A C 1
ATOM 652 O O . ALA A 1 87 ? -6.439 -6.000 13.222 1.00 86.31 87 ALA A O 1
ATOM 653 N N . ASP A 1 88 ? -4.254 -5.859 13.742 1.00 87.31 88 ASP A N 1
ATOM 654 C CA . ASP A 1 88 ? -4.457 -5.577 15.169 1.00 87.31 88 ASP A CA 1
ATOM 655 C C . ASP A 1 88 ? -5.194 -4.249 15.371 1.00 87.31 88 ASP A C 1
ATOM 657 O O . ASP A 1 88 ? -6.090 -4.142 16.205 1.00 87.31 88 ASP A O 1
ATOM 661 N N . LEU A 1 89 ? -4.850 -3.238 14.567 1.00 87.25 89 LEU A N 1
ATOM 662 C CA . LEU A 1 89 ? -5.493 -1.928 14.591 1.00 87.25 89 LEU A CA 1
ATOM 663 C C . LEU A 1 89 ? -6.938 -1.993 14.085 1.00 87.25 89 LEU A C 1
ATOM 665 O O . LEU A 1 89 ? -7.819 -1.437 14.736 1.00 87.25 89 LEU A O 1
ATOM 669 N N . THR A 1 90 ? -7.212 -2.695 12.982 1.00 87.19 90 THR A N 1
ATOM 670 C CA . THR A 1 90 ? -8.588 -2.921 12.507 1.00 87.19 90 THR A CA 1
ATOM 671 C C . THR A 1 90 ? -9.423 -3.620 13.576 1.00 87.19 90 THR A C 1
ATOM 673 O O . THR A 1 90 ? -10.511 -3.159 13.908 1.00 87.19 90 THR A O 1
ATOM 676 N N . MET A 1 91 ? -8.879 -4.676 14.179 1.00 86.69 91 MET A N 1
ATOM 677 C CA . MET A 1 91 ? -9.551 -5.429 15.232 1.00 86.69 91 MET A CA 1
ATOM 678 C C . MET A 1 91 ? -9.822 -4.566 16.470 1.00 86.69 91 MET A C 1
ATOM 680 O O . MET A 1 91 ? -10.927 -4.579 17.006 1.00 86.69 91 MET A O 1
ATOM 684 N N . ALA A 1 92 ? -8.845 -3.773 16.914 1.00 87.00 92 ALA A N 1
ATOM 685 C CA . ALA A 1 92 ? -9.035 -2.863 18.037 1.00 87.00 92 ALA A CA 1
ATOM 686 C C . ALA A 1 92 ? -10.108 -1.804 17.738 1.00 87.00 92 ALA A C 1
ATOM 688 O O . ALA A 1 92 ? -10.916 -1.492 18.611 1.00 87.00 92 ALA A O 1
ATOM 689 N N . LEU A 1 93 ? -10.160 -1.287 16.507 1.00 86.56 93 LEU A N 1
ATOM 690 C CA . LEU A 1 93 ? -11.169 -0.319 16.082 1.00 86.56 93 LEU A CA 1
ATOM 691 C C . LEU A 1 93 ? -12.587 -0.902 16.146 1.00 86.56 93 LEU A C 1
ATOM 693 O O . LEU A 1 93 ? -13.473 -0.277 16.728 1.00 86.56 93 LEU A O 1
ATOM 697 N N . GLU A 1 94 ? -12.779 -2.115 15.620 1.00 86.50 94 GLU A N 1
ATOM 698 C CA . GLU A 1 94 ? -14.057 -2.841 15.673 1.00 86.50 94 GLU A CA 1
ATOM 699 C C . GLU A 1 94 ? -14.524 -3.062 17.117 1.00 86.50 94 GLU A C 1
ATOM 701 O O . GLU A 1 94 ? -15.701 -2.889 17.440 1.00 86.50 94 GLU A O 1
ATOM 706 N N . VAL A 1 95 ? -13.595 -3.399 18.014 1.00 87.25 95 VAL A N 1
ATOM 707 C CA . VAL A 1 95 ? -13.896 -3.591 19.437 1.00 87.25 95 VAL A CA 1
ATOM 708 C C . VAL A 1 95 ? -14.279 -2.276 20.116 1.00 87.25 95 VAL A C 1
ATOM 710 O O . VAL A 1 95 ? -15.249 -2.241 20.873 1.00 87.25 95 VAL A O 1
ATOM 713 N N . ILE A 1 96 ? -13.570 -1.181 19.829 1.00 86.69 96 ILE A N 1
ATOM 714 C CA . ILE A 1 96 ? -13.895 0.152 20.361 1.00 86.69 96 ILE A CA 1
ATOM 715 C C . ILE A 1 96 ? -15.305 0.582 19.925 1.00 86.69 96 ILE A C 1
ATOM 717 O O . ILE A 1 96 ? -16.065 1.130 20.728 1.00 86.69 96 ILE A O 1
ATOM 721 N N . GLU A 1 97 ? -15.682 0.310 18.675 1.00 86.38 97 GLU A N 1
ATOM 722 C CA . GLU A 1 97 ? -17.030 0.580 18.165 1.00 86.38 97 GLU A CA 1
ATOM 723 C C . GLU A 1 97 ? -18.090 -0.325 18.810 1.00 86.38 97 GLU A C 1
ATOM 725 O O . GLU A 1 97 ? -19.180 0.146 19.149 1.00 86.38 97 GLU A O 1
ATOM 730 N N . ALA A 1 98 ? -17.765 -1.595 19.064 1.00 84.31 98 ALA A N 1
ATOM 731 C CA . ALA A 1 98 ? -18.644 -2.512 19.784 1.00 84.31 98 ALA A CA 1
ATOM 732 C C . ALA A 1 98 ? -18.917 -2.045 21.225 1.00 84.31 98 ALA A C 1
ATOM 734 O O . ALA A 1 98 ? -20.068 -2.080 21.659 1.00 84.31 98 ALA A O 1
ATOM 735 N N . ILE A 1 99 ? -17.903 -1.535 21.939 1.00 84.94 99 ILE A N 1
ATOM 736 C CA . ILE A 1 99 ? -18.054 -0.964 23.292 1.00 84.94 99 ILE A CA 1
ATOM 737 C C . ILE A 1 99 ? -19.020 0.230 23.283 1.00 84.94 99 ILE A C 1
ATOM 739 O O . ILE A 1 99 ? -19.839 0.368 24.194 1.00 84.94 99 ILE A O 1
ATOM 743 N N . LEU A 1 100 ? -18.959 1.085 22.256 1.00 83.75 100 LEU A N 1
ATOM 744 C CA . LEU A 1 100 ? -19.880 2.219 22.117 1.00 83.75 100 LEU A CA 1
ATOM 745 C C . LEU A 1 100 ? -21.322 1.763 21.837 1.00 83.75 100 LEU A C 1
ATOM 747 O O . LEU A 1 100 ? -22.267 2.401 22.294 1.00 83.75 100 LEU A O 1
ATOM 751 N N . ALA A 1 101 ? -21.490 0.668 21.092 1.00 82.75 101 ALA A N 1
ATOM 752 C CA . ALA A 1 101 ? -22.790 0.109 20.727 1.00 82.75 101 ALA A CA 1
ATOM 753 C C . ALA A 1 101 ? -23.422 -0.786 21.814 1.00 82.75 101 ALA A C 1
ATOM 755 O O . ALA A 1 101 ? -24.576 -1.200 21.664 1.00 82.75 101 ALA A O 1
ATOM 756 N N . CYS A 1 102 ? -22.689 -1.102 22.885 1.00 81.94 102 CYS A N 1
ATOM 757 C CA . CYS A 1 102 ? -23.181 -1.904 24.000 1.00 81.94 102 CYS A CA 1
ATOM 758 C C . CYS A 1 102 ? -24.344 -1.209 24.743 1.00 81.94 102 CYS A C 1
ATOM 760 O O . CYS A 1 102 ? -24.259 -0.013 25.038 1.00 81.94 102 CYS A O 1
ATOM 762 N N . PRO A 1 103 ? -25.416 -1.937 25.111 1.00 77.25 103 PRO A N 1
ATOM 763 C CA . PRO A 1 103 ? -26.536 -1.375 25.870 1.00 77.25 103 PRO A CA 1
ATOM 764 C C . PRO A 1 103 ? -26.131 -0.980 27.304 1.00 77.25 103 PRO A C 1
ATOM 766 O O . PRO A 1 103 ? -25.179 -1.513 27.866 1.00 77.25 103 PRO A O 1
ATOM 769 N N . GLY A 1 104 ? -26.817 -0.017 27.923 1.00 75.94 104 GLY A N 1
ATOM 770 C CA . GLY A 1 104 ? -26.553 0.411 29.309 1.00 75.94 104 GLY A CA 1
ATOM 771 C C . GLY A 1 104 ? -26.072 1.861 29.439 1.00 75.94 104 GLY A C 1
ATOM 772 O O . GLY A 1 104 ? -26.508 2.726 28.683 1.00 75.94 104 GLY A O 1
ATOM 773 N N . GLY A 1 105 ? -25.231 2.132 30.445 1.00 74.19 105 GLY A N 1
ATOM 774 C CA . GLY A 1 105 ? -24.813 3.488 30.830 1.00 74.19 105 GLY A CA 1
ATOM 775 C C . GLY A 1 105 ? -24.024 4.258 29.760 1.00 74.19 105 GLY A C 1
ATOM 776 O O . GLY A 1 105 ? -23.553 3.690 28.778 1.00 74.19 105 GLY A O 1
ATOM 777 N N . ASP A 1 106 ? -23.860 5.570 29.965 1.00 79.06 106 ASP A N 1
ATOM 778 C CA . ASP A 1 106 ? -23.079 6.435 29.071 1.00 79.06 106 ASP A CA 1
ATOM 779 C C . ASP A 1 106 ? -21.585 6.060 29.107 1.00 79.06 106 ASP A C 1
ATOM 781 O O . ASP A 1 106 ? -20.892 6.273 30.102 1.00 79.06 106 ASP A O 1
ATOM 785 N N . ARG A 1 107 ? -21.088 5.509 27.993 1.00 79.31 107 ARG A N 1
ATOM 786 C CA . ARG A 1 107 ? -19.693 5.066 27.811 1.00 79.31 107 ARG A CA 1
ATOM 787 C C . ARG A 1 107 ? -18.848 6.050 27.007 1.00 79.31 107 ARG A C 1
ATOM 789 O O . ARG A 1 107 ? -17.725 5.732 26.620 1.00 79.31 107 ARG A O 1
ATOM 796 N N . THR A 1 108 ? -19.344 7.263 26.759 1.00 81.81 108 THR A N 1
ATOM 797 C CA . THR A 1 108 ? -18.657 8.247 25.907 1.00 81.81 108 THR A CA 1
ATOM 798 C C . THR A 1 108 ? -17.261 8.624 26.404 1.00 81.81 108 THR A C 1
ATOM 800 O O . THR A 1 108 ? -16.391 8.917 25.584 1.00 81.81 108 THR A O 1
ATOM 803 N N . ALA A 1 109 ? -17.023 8.618 27.721 1.00 83.19 109 ALA A N 1
ATOM 804 C CA . ALA A 1 109 ? -15.713 8.907 28.306 1.00 83.19 109 ALA A CA 1
ATOM 805 C C . ALA A 1 109 ? -14.689 7.793 28.028 1.00 83.19 109 ALA A C 1
ATOM 807 O O . ALA A 1 109 ? -13.587 8.084 27.563 1.00 83.19 109 ALA A O 1
ATOM 808 N N . ILE A 1 110 ? -15.079 6.534 28.253 1.00 83.75 110 ILE A N 1
ATOM 809 C CA . ILE A 1 110 ? -14.256 5.346 27.983 1.00 83.75 110 ILE A CA 1
ATOM 810 C C . ILE A 1 110 ? -13.959 5.259 26.488 1.00 83.75 110 ILE A C 1
ATOM 812 O O . ILE A 1 110 ? -12.799 5.177 26.092 1.00 83.75 110 ILE A O 1
ATOM 816 N N . TYR A 1 111 ? -14.995 5.389 25.655 1.00 83.81 111 TYR A N 1
ATOM 817 C CA . TYR A 1 111 ? -14.852 5.428 24.203 1.00 83.81 111 TYR A CA 1
ATOM 818 C C . TYR A 1 111 ? -13.855 6.506 23.760 1.00 83.81 111 TYR A C 1
ATOM 820 O O . TYR A 1 111 ? -12.962 6.220 22.968 1.00 83.81 111 TYR A O 1
ATOM 828 N N . ARG A 1 112 ? -13.948 7.734 24.298 1.00 83.50 112 ARG A N 1
ATOM 829 C CA . ARG A 1 112 ? -12.987 8.808 23.990 1.00 83.50 112 ARG A CA 1
ATOM 830 C C . ARG A 1 112 ? -11.551 8.432 24.361 1.00 83.50 112 ARG A C 1
ATOM 832 O O . ARG A 1 112 ? -10.652 8.699 23.570 1.00 83.50 112 ARG A O 1
ATOM 839 N N . SER A 1 113 ? -11.343 7.815 25.524 1.00 84.81 113 SER A N 1
ATOM 840 C CA . SER A 1 113 ? -10.018 7.375 25.975 1.00 84.81 113 SER A CA 1
ATOM 841 C C . SER A 1 113 ? -9.437 6.290 25.065 1.00 84.81 113 SER A C 1
ATOM 843 O O . SER A 1 113 ? -8.325 6.439 24.565 1.00 84.81 113 SER A O 1
ATOM 845 N N . LEU A 1 114 ? -10.204 5.233 24.782 1.00 85.38 114 LEU A N 1
ATOM 846 C CA . LEU A 1 114 ? -9.761 4.147 23.903 1.00 85.38 114 LEU A CA 1
ATOM 847 C C . LEU A 1 114 ? -9.535 4.627 22.469 1.00 85.38 114 LEU A C 1
ATOM 849 O O . LEU A 1 114 ? -8.572 4.226 21.819 1.00 85.38 114 LEU A O 1
ATOM 853 N N . ARG A 1 115 ? -10.394 5.525 21.971 1.00 84.56 115 ARG A N 1
ATOM 854 C CA . ARG A 1 115 ? -10.223 6.128 20.649 1.00 84.56 115 ARG A CA 1
ATOM 855 C C . ARG A 1 115 ? -8.938 6.949 20.580 1.00 84.56 115 ARG A C 1
ATOM 857 O O . ARG A 1 115 ? -8.247 6.875 19.572 1.00 84.56 115 ARG A O 1
ATOM 864 N N . GLN A 1 116 ? -8.595 7.688 21.634 1.00 83.12 116 GLN A N 1
ATOM 865 C CA . GLN A 1 116 ? -7.328 8.416 21.704 1.00 83.12 116 GLN A CA 1
ATOM 866 C C . GLN A 1 116 ? -6.127 7.456 21.696 1.00 83.12 116 GLN A C 1
ATOM 868 O O . GLN A 1 116 ? -5.220 7.632 20.888 1.00 83.12 116 GLN A O 1
ATOM 873 N N . GLN A 1 117 ? -6.163 6.392 22.503 1.00 84.31 117 GLN A N 1
ATOM 874 C CA . GLN A 1 117 ? -5.124 5.353 22.528 1.00 84.31 117 GLN A CA 1
ATOM 875 C C . GLN A 1 117 ? -4.949 4.662 21.166 1.00 84.31 117 GLN A C 1
ATOM 877 O O . GLN A 1 117 ? -3.820 4.409 20.737 1.00 84.31 117 GLN A O 1
ATOM 882 N N . PHE A 1 118 ? -6.053 4.402 20.459 1.00 86.69 118 PHE A N 1
ATOM 883 C CA . PHE A 1 118 ? -6.039 3.921 19.078 1.00 86.69 118 PHE A CA 1
ATOM 884 C C . PHE A 1 118 ? -5.342 4.901 18.139 1.00 86.69 118 PHE A C 1
ATOM 886 O O . PHE A 1 118 ? -4.447 4.490 17.404 1.00 86.69 118 PHE A O 1
ATOM 893 N N . LEU A 1 119 ? -5.706 6.185 18.179 1.00 81.88 119 LEU A N 1
ATOM 894 C CA . LEU A 1 119 ? -5.090 7.203 17.326 1.00 81.88 119 LEU A CA 1
ATOM 895 C C . LEU A 1 119 ? -3.581 7.300 17.569 1.00 81.88 119 LEU A C 1
ATOM 897 O O . LEU A 1 119 ? -2.814 7.306 16.606 1.00 81.88 119 LEU A O 1
ATOM 901 N N . ASP A 1 120 ? -3.157 7.322 18.832 1.00 80.31 120 ASP A N 1
ATOM 902 C CA . ASP A 1 120 ? -1.744 7.418 19.201 1.00 80.31 120 ASP A CA 1
ATOM 903 C C . ASP A 1 120 ? -0.957 6.181 18.733 1.00 80.31 120 ASP A C 1
ATOM 905 O O . ASP A 1 120 ? 0.098 6.311 18.102 1.00 80.31 120 ASP A O 1
ATOM 909 N N . SER A 1 121 ? -1.510 4.981 18.940 1.00 83.50 121 SER A N 1
ATOM 910 C CA . SER A 1 121 ? -0.897 3.713 18.518 1.00 83.50 121 SER A CA 1
ATOM 911 C C . SER A 1 121 ? -0.830 3.574 16.996 1.00 83.50 121 SER A C 1
ATOM 913 O O . SER A 1 121 ? 0.208 3.194 16.452 1.00 83.50 121 SER A O 1
ATOM 915 N N . ALA A 1 122 ? -1.909 3.921 16.290 1.00 82.25 122 ALA A N 1
ATOM 916 C CA . ALA A 1 122 ? -1.973 3.904 14.832 1.00 82.25 122 ALA A CA 1
ATOM 917 C C . ALA A 1 122 ? -0.967 4.890 14.221 1.00 82.25 122 ALA A C 1
ATOM 919 O O . ALA A 1 122 ? -0.206 4.527 13.322 1.00 82.25 122 ALA A O 1
ATOM 920 N N . CYS A 1 123 ? -0.899 6.117 14.751 1.00 77.12 123 CYS A N 1
ATOM 921 C CA . CYS A 1 123 ? 0.055 7.124 14.292 1.00 77.12 123 CYS A CA 1
ATOM 922 C C . CYS A 1 123 ? 1.500 6.661 14.502 1.00 77.12 123 CYS A C 1
ATOM 924 O O . CYS A 1 123 ? 2.303 6.735 13.572 1.00 77.12 123 CYS A O 1
ATOM 926 N N . TYR A 1 124 ? 1.829 6.149 15.691 1.00 80.00 124 TYR A N 1
ATOM 927 C CA . TYR A 1 124 ? 3.157 5.607 15.984 1.00 80.00 124 TYR A CA 1
ATOM 928 C C . TYR A 1 124 ? 3.535 4.474 15.025 1.00 80.00 124 TYR A C 1
ATOM 930 O O . TYR A 1 124 ? 4.603 4.498 14.409 1.00 80.00 124 TYR A O 1
ATOM 938 N N . SER A 1 125 ? 2.629 3.510 14.861 1.00 83.31 125 SER A N 1
ATOM 939 C CA . SER A 1 125 ? 2.831 2.308 14.055 1.00 83.31 125 SER A CA 1
ATOM 940 C C . SER A 1 125 ? 3.050 2.632 12.572 1.00 83.31 125 SER A C 1
ATOM 942 O O . SER A 1 125 ? 3.962 2.103 11.927 1.00 83.31 125 SER A O 1
ATOM 944 N N . ALA A 1 126 ? 2.270 3.565 12.024 1.00 78.31 126 ALA A N 1
ATOM 945 C CA . ALA A 1 126 ? 2.448 4.008 10.649 1.00 78.31 126 ALA A CA 1
ATOM 946 C C . ALA A 1 126 ? 3.770 4.775 10.458 1.00 78.31 126 ALA A C 1
ATOM 948 O O . ALA A 1 126 ? 4.524 4.490 9.525 1.00 78.31 126 ALA A O 1
ATOM 949 N N . TRP A 1 127 ? 4.114 5.689 11.374 1.00 75.75 127 TRP A N 1
ATOM 950 C CA . TRP A 1 127 ? 5.363 6.454 11.292 1.00 75.75 127 TRP A CA 1
ATOM 951 C C . TRP A 1 127 ? 6.609 5.589 11.418 1.00 75.75 127 TRP A C 1
ATOM 953 O O . TRP A 1 127 ? 7.585 5.814 10.702 1.00 75.75 127 TRP A O 1
ATOM 963 N N . LYS A 1 128 ? 6.591 4.584 12.293 1.00 78.62 128 LYS A N 1
ATOM 964 C CA . LYS A 1 128 ? 7.724 3.671 12.460 1.00 78.62 128 LYS A CA 1
ATOM 965 C C . LYS A 1 128 ? 8.035 2.929 11.160 1.00 78.62 128 LYS A C 1
ATOM 967 O O . LYS A 1 128 ? 9.199 2.864 10.765 1.00 78.62 128 LYS A O 1
ATOM 972 N N . ARG A 1 129 ? 6.999 2.481 10.441 1.00 79.88 129 ARG A N 1
ATOM 973 C CA . ARG A 1 129 ? 7.133 1.848 9.118 1.00 79.88 129 ARG A CA 1
ATOM 974 C C . ARG A 1 129 ? 7.680 2.813 8.073 1.00 79.88 129 ARG A C 1
ATOM 976 O O . ARG A 1 129 ? 8.631 2.463 7.380 1.00 79.88 129 ARG A O 1
ATOM 983 N N . VAL A 1 130 ? 7.167 4.045 8.007 1.00 74.62 130 VAL A N 1
ATOM 984 C CA . VAL A 1 130 ? 7.685 5.076 7.084 1.00 74.62 130 VAL A CA 1
ATOM 985 C C . VAL A 1 130 ? 9.151 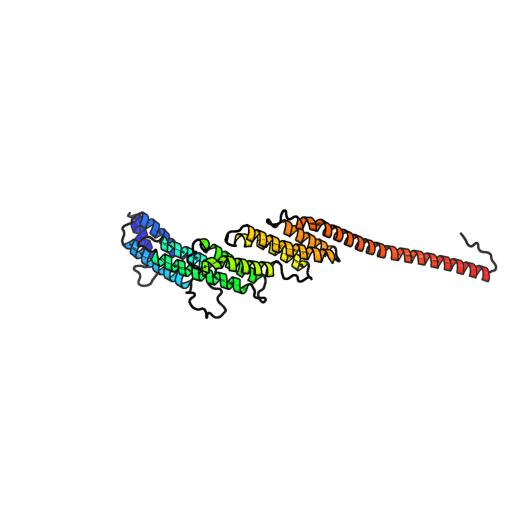5.394 7.353 1.00 74.62 130 VAL A C 1
ATOM 987 O O . VAL A 1 130 ? 9.948 5.457 6.420 1.00 74.62 130 VAL A O 1
ATOM 990 N N . ASN A 1 131 ? 9.528 5.545 8.623 1.00 75.38 131 ASN A N 1
ATOM 991 C CA . ASN A 1 131 ? 10.895 5.861 9.031 1.00 75.38 131 ASN A CA 1
ATOM 992 C C . ASN A 1 131 ? 11.893 4.738 8.709 1.00 75.38 131 ASN A C 1
ATOM 994 O O . ASN A 1 131 ? 13.090 5.008 8.619 1.00 75.38 131 ASN A O 1
ATOM 998 N N . ARG A 1 132 ? 11.424 3.500 8.499 1.00 76.00 132 ARG A N 1
ATOM 999 C CA . ARG A 1 132 ? 12.256 2.375 8.044 1.00 76.00 132 ARG A CA 1
ATOM 1000 C C . ARG A 1 132 ? 12.497 2.375 6.536 1.00 76.00 132 ARG A C 1
ATOM 1002 O O . ARG A 1 132 ? 13.523 1.869 6.094 1.00 76.00 132 ARG A O 1
ATOM 1009 N N . LEU A 1 133 ? 11.621 2.981 5.733 1.00 71.25 133 LEU A N 1
ATOM 1010 C CA . LEU A 1 133 ? 11.732 2.950 4.269 1.00 71.25 133 LEU A CA 1
ATOM 1011 C C . LEU A 1 133 ? 13.053 3.519 3.701 1.00 71.25 133 LEU A C 1
ATOM 1013 O O . LEU A 1 133 ? 13.538 2.976 2.706 1.00 71.25 133 LEU A O 1
ATOM 1017 N N . PRO A 1 134 ? 13.677 4.567 4.280 1.00 66.25 134 PRO A N 1
ATOM 1018 C CA . PRO A 1 134 ? 14.978 5.062 3.831 1.00 66.25 134 PRO A CA 1
ATOM 1019 C C . PRO A 1 134 ? 16.159 4.108 4.077 1.00 66.25 134 PRO A C 1
ATOM 1021 O O . PRO A 1 134 ? 17.245 4.383 3.560 1.00 66.25 134 PRO A O 1
ATOM 1024 N N . ASP A 1 135 ? 15.995 3.030 4.854 1.00 71.56 135 ASP A N 1
ATOM 1025 C CA . ASP A 1 135 ? 17.082 2.091 5.141 1.00 71.56 135 ASP A CA 1
ATOM 1026 C C . ASP A 1 135 ? 17.513 1.349 3.864 1.00 71.56 135 ASP A C 1
ATOM 1028 O O . ASP A 1 135 ? 16.742 0.653 3.199 1.00 71.56 135 ASP A O 1
ATOM 1032 N N . MET A 1 136 ? 18.786 1.504 3.501 1.00 65.56 136 MET A N 1
ATOM 1033 C CA . MET A 1 136 ? 19.384 0.882 2.317 1.00 65.56 136 MET A CA 1
ATOM 1034 C C . MET A 1 136 ? 19.573 -0.633 2.475 1.00 65.56 136 MET A C 1
ATOM 1036 O O . MET A 1 136 ? 19.813 -1.310 1.482 1.00 65.56 136 MET A O 1
ATOM 1040 N N . ARG A 1 137 ? 19.486 -1.167 3.700 1.00 74.31 137 ARG A N 1
ATOM 1041 C CA . ARG A 1 137 ? 19.648 -2.602 3.989 1.00 74.31 137 ARG A CA 1
ATOM 1042 C C . ARG A 1 137 ? 18.391 -3.420 3.721 1.00 74.31 137 ARG A C 1
ATOM 1044 O O . ARG A 1 137 ? 18.490 -4.635 3.584 1.00 74.31 137 ARG A O 1
ATOM 1051 N N . LEU A 1 138 ? 17.232 -2.767 3.673 1.00 71.44 138 LEU A N 1
ATOM 1052 C CA . LEU A 1 138 ? 15.964 -3.419 3.381 1.00 71.44 138 LEU A CA 1
ATOM 1053 C C . LEU A 1 138 ? 15.846 -3.680 1.878 1.00 71.44 138 LEU A C 1
ATOM 1055 O O . LEU A 1 138 ? 16.124 -2.797 1.057 1.00 71.44 138 LEU A O 1
ATOM 1059 N N . ASP A 1 139 ? 15.407 -4.885 1.531 1.00 72.00 139 ASP A N 1
ATOM 1060 C CA . ASP A 1 139 ? 15.077 -5.232 0.157 1.00 72.00 139 ASP A CA 1
ATOM 1061 C C . ASP A 1 139 ? 13.782 -4.532 -0.295 1.00 72.00 139 ASP A C 1
ATOM 1063 O O . ASP A 1 139 ? 13.044 -3.920 0.484 1.00 72.00 139 ASP A O 1
ATOM 1067 N N . LEU A 1 140 ? 13.523 -4.577 -1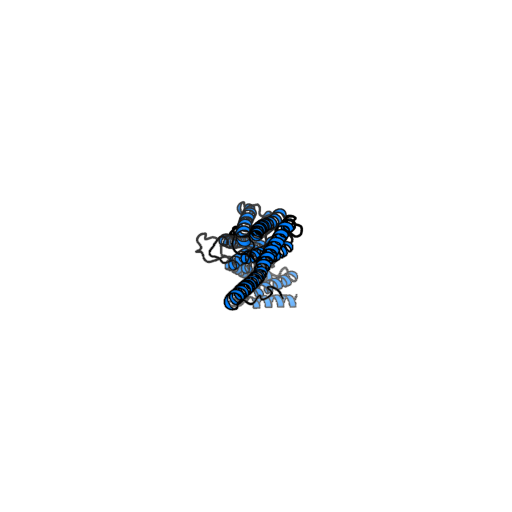.601 1.00 67.19 140 LEU A N 1
ATOM 1068 C CA . LEU A 1 140 ? 12.360 -3.913 -2.181 1.00 67.19 140 LEU A CA 1
ATOM 1069 C C . LEU A 1 140 ? 11.040 -4.515 -1.674 1.00 67.19 140 LEU A C 1
ATOM 1071 O O . LEU A 1 140 ? 10.096 -3.768 -1.433 1.00 67.19 140 LEU A O 1
ATOM 1075 N N . ALA A 1 141 ? 10.981 -5.837 -1.492 1.00 71.94 141 ALA A N 1
ATOM 1076 C CA . ALA A 1 141 ? 9.789 -6.526 -1.004 1.00 71.94 141 ALA A CA 1
ATOM 1077 C C . ALA A 1 141 ? 9.414 -6.060 0.411 1.00 71.94 141 ALA A C 1
ATOM 1079 O O . ALA A 1 141 ? 8.290 -5.617 0.630 1.00 71.94 141 ALA A O 1
ATOM 1080 N N . THR A 1 142 ? 10.377 -6.017 1.335 1.00 76.12 142 THR A N 1
ATOM 1081 C CA . THR A 1 142 ? 10.130 -5.550 2.705 1.00 76.12 142 THR A CA 1
ATOM 1082 C C . THR A 1 142 ? 9.748 -4.065 2.733 1.00 76.12 142 THR A C 1
ATOM 1084 O O . THR A 1 142 ? 8.889 -3.644 3.505 1.00 76.12 142 THR A O 1
ATOM 1087 N N . LYS A 1 143 ? 10.335 -3.236 1.858 1.00 71.50 143 LYS A N 1
ATOM 1088 C CA . LYS A 1 143 ? 9.931 -1.823 1.727 1.00 71.50 143 LYS A CA 1
ATOM 1089 C C . LYS A 1 143 ? 8.488 -1.671 1.257 1.00 71.50 143 LYS A C 1
ATOM 1091 O O . LYS A 1 143 ? 7.785 -0.803 1.770 1.00 71.50 143 LYS A O 1
ATOM 1096 N N . LYS A 1 144 ? 8.038 -2.508 0.318 1.00 71.56 144 LYS A N 1
ATOM 1097 C CA . LYS A 1 144 ? 6.636 -2.538 -0.117 1.00 71.56 144 LYS A CA 1
ATOM 1098 C C . LYS A 1 144 ? 5.706 -2.941 1.017 1.00 71.56 144 LYS A C 1
ATOM 1100 O O . LYS A 1 144 ? 4.693 -2.283 1.212 1.00 71.56 144 LYS A O 1
ATOM 1105 N N . GLU A 1 145 ? 6.064 -3.962 1.790 1.00 79.81 145 GLU A N 1
ATOM 1106 C CA . GLU A 1 145 ? 5.273 -4.397 2.947 1.00 79.81 145 GLU A CA 1
ATOM 1107 C C . GLU A 1 145 ? 5.140 -3.287 3.996 1.00 79.81 145 GLU A C 1
ATOM 1109 O O . GLU A 1 145 ? 4.038 -3.016 4.473 1.00 79.81 145 GLU A O 1
ATOM 1114 N N . TYR A 1 146 ? 6.232 -2.581 4.310 1.00 77.25 146 TYR A N 1
ATOM 1115 C CA . TYR A 1 146 ? 6.181 -1.442 5.228 1.00 77.25 146 TYR A CA 1
ATOM 1116 C C . TYR A 1 146 ? 5.344 -0.284 4.690 1.00 77.25 146 TYR A C 1
ATOM 1118 O O . TYR A 1 146 ? 4.573 0.305 5.448 1.00 77.25 146 TYR A O 1
ATOM 1126 N N . LEU A 1 147 ? 5.474 0.037 3.402 1.00 74.94 147 LEU A N 1
ATOM 1127 C CA . LEU A 1 147 ? 4.686 1.087 2.766 1.00 74.94 147 LEU A CA 1
ATOM 1128 C C . LEU A 1 147 ? 3.197 0.731 2.757 1.00 74.94 147 LEU A C 1
ATOM 1130 O O . LEU A 1 147 ? 2.378 1.546 3.174 1.00 74.94 147 LEU A O 1
ATOM 1134 N N . HIS A 1 148 ? 2.858 -0.483 2.322 1.00 77.69 148 HIS A N 1
ATOM 1135 C CA . HIS A 1 148 ? 1.491 -0.987 2.315 1.00 77.69 148 HIS A CA 1
ATOM 1136 C C . HIS A 1 148 ? 0.906 -0.965 3.727 1.00 77.69 148 HIS A C 1
ATOM 1138 O O . HIS A 1 148 ? -0.150 -0.387 3.942 1.00 77.69 148 HIS A O 1
ATOM 1144 N N . GLY A 1 149 ? 1.633 -1.496 4.715 1.00 79.38 149 GLY A N 1
ATOM 1145 C CA . GLY A 1 149 ? 1.203 -1.481 6.109 1.00 79.38 149 GLY A CA 1
ATOM 1146 C C . GLY A 1 149 ? 0.976 -0.067 6.651 1.00 79.38 149 GLY A C 1
ATOM 1147 O O . GLY A 1 149 ? -0.022 0.164 7.324 1.00 79.38 149 GLY A O 1
ATOM 1148 N N . ALA A 1 150 ? 1.856 0.889 6.339 1.00 78.12 150 ALA A N 1
ATOM 1149 C CA . ALA A 1 150 ? 1.677 2.283 6.745 1.00 78.12 150 ALA A CA 1
ATOM 1150 C C . ALA A 1 150 ? 0.421 2.909 6.116 1.00 78.12 150 ALA A C 1
ATOM 1152 O O . ALA A 1 150 ? -0.378 3.516 6.827 1.00 78.12 150 ALA A O 1
ATOM 1153 N N . LEU A 1 151 ? 0.217 2.704 4.810 1.00 74.75 151 LEU A N 1
ATOM 1154 C CA . LEU A 1 151 ? -0.944 3.210 4.075 1.00 74.75 151 LEU A CA 1
ATOM 1155 C C . LEU A 1 151 ? -2.258 2.605 4.578 1.00 74.75 151 LEU A C 1
ATOM 1157 O O . LEU A 1 151 ? -3.211 3.341 4.822 1.00 74.75 151 LEU A O 1
ATOM 1161 N N . THR A 1 152 ? -2.295 1.294 4.818 1.00 79.88 152 THR A N 1
ATOM 1162 C CA . THR A 1 152 ? -3.467 0.612 5.382 1.00 79.88 152 THR A CA 1
ATOM 1163 C C . THR A 1 152 ? -3.810 1.152 6.768 1.00 79.88 152 THR A C 1
ATOM 1165 O O . THR A 1 152 ? -4.975 1.406 7.052 1.00 79.88 152 THR A O 1
ATOM 1168 N N . ILE A 1 153 ? -2.813 1.393 7.628 1.00 79.75 153 ILE A N 1
ATOM 1169 C CA . ILE A 1 153 ? -3.053 1.983 8.955 1.00 79.75 153 ILE A CA 1
ATOM 1170 C C . ILE A 1 153 ? -3.638 3.393 8.833 1.00 79.75 153 ILE A C 1
ATOM 1172 O O . ILE A 1 153 ? -4.529 3.755 9.599 1.00 79.75 153 ILE A O 1
ATOM 1176 N N . TRP A 1 154 ? -3.186 4.189 7.865 1.00 75.00 154 TRP A N 1
ATOM 1177 C CA . TRP A 1 154 ? -3.732 5.528 7.655 1.00 75.00 154 TRP A CA 1
ATOM 1178 C C . TRP A 1 154 ? -5.167 5.533 7.147 1.00 75.00 154 TRP A C 1
ATOM 1180 O O . TRP A 1 154 ? -5.916 6.419 7.543 1.00 75.00 154 TRP A O 1
ATOM 1190 N N . GLN A 1 155 ? -5.579 4.550 6.347 1.00 74.12 155 GLN A N 1
ATOM 1191 C CA . GLN A 1 155 ? -6.985 4.410 5.950 1.00 74.12 155 GLN A CA 1
ATOM 1192 C C . GLN A 1 155 ? -7.918 4.160 7.147 1.00 74.12 155 GLN A C 1
ATOM 1194 O O . GLN A 1 155 ? -9.108 4.449 7.064 1.00 74.12 155 GLN A O 1
ATOM 1199 N N . LEU A 1 156 ? -7.388 3.648 8.264 1.00 75.75 156 LEU A N 1
ATOM 1200 C CA . LEU A 1 156 ? -8.144 3.456 9.504 1.00 75.75 156 LEU A CA 1
ATOM 1201 C C . LEU A 1 156 ? -8.249 4.741 10.348 1.00 75.75 156 LEU A C 1
ATOM 1203 O O . LEU A 1 156 ? -9.046 4.796 11.288 1.00 75.75 156 LEU A O 1
ATOM 1207 N N . LEU A 1 157 ? -7.439 5.768 10.063 1.00 72.81 157 LEU A N 1
ATOM 1208 C CA . LEU A 1 157 ? -7.494 7.038 10.784 1.00 72.81 157 LEU A CA 1
ATOM 1209 C C . LEU A 1 157 ? -8.661 7.897 10.261 1.00 72.81 157 LEU A C 1
ATOM 1211 O O . LEU A 1 157 ? -8.864 7.984 9.053 1.00 72.81 157 LEU A O 1
ATOM 1215 N N . PRO A 1 158 ? -9.423 8.566 11.147 1.00 65.88 158 PRO A N 1
ATOM 1216 C CA . PRO A 1 158 ? -10.429 9.539 10.726 1.00 65.88 158 PRO A CA 1
ATOM 1217 C C . PRO A 1 158 ? -9.763 10.716 10.005 1.00 65.88 158 PRO A C 1
ATOM 1219 O O . PRO A 1 158 ? -8.588 10.997 10.259 1.00 65.88 158 PRO A O 1
ATOM 1222 N N . ASP A 1 159 ? -10.527 11.431 9.169 1.00 57.06 159 ASP A N 1
ATOM 1223 C CA . ASP A 1 159 ? -10.046 12.602 8.428 1.00 57.06 159 ASP A CA 1
ATOM 1224 C C . ASP A 1 159 ? -9.298 13.563 9.365 1.00 57.06 159 ASP A C 1
ATOM 1226 O O . ASP A 1 159 ? -9.868 14.254 10.216 1.00 57.06 159 ASP A O 1
ATOM 1230 N N . LEU A 1 160 ? -7.970 13.585 9.221 1.00 50.53 160 LEU A N 1
ATOM 1231 C CA . LEU A 1 160 ? -7.064 14.332 10.097 1.00 50.53 160 LEU A CA 1
ATOM 1232 C C . LEU A 1 160 ? -7.291 15.850 9.990 1.00 50.53 160 LEU A C 1
ATOM 1234 O O . LEU A 1 160 ? -6.859 16.600 10.866 1.00 50.53 160 LEU A O 1
ATOM 1238 N N . SER A 1 161 ? -8.010 16.299 8.955 1.00 45.34 161 SER A N 1
ATOM 1239 C CA . SER A 1 161 ? -8.476 17.676 8.788 1.00 45.34 161 SER A CA 1
ATOM 1240 C C . SER A 1 161 ? -9.502 18.102 9.839 1.00 45.34 161 SER A C 1
ATOM 1242 O O . SER A 1 161 ? -9.526 19.275 10.209 1.00 45.34 161 SER A O 1
ATOM 1244 N N . GLU A 1 162 ? -10.329 17.183 10.349 1.00 43.03 162 GLU A N 1
ATOM 1245 C CA . GLU A 1 162 ? -11.342 17.502 11.367 1.00 43.03 162 GLU A CA 1
ATOM 1246 C C . GLU A 1 162 ? -10.746 17.571 12.784 1.00 43.03 162 GLU A C 1
ATOM 1248 O O . GLU A 1 162 ? -11.257 18.284 13.647 1.00 43.03 162 GLU A O 1
ATOM 1253 N N . ASN A 1 163 ? -9.592 16.932 13.012 1.00 44.06 163 ASN A N 1
ATOM 1254 C CA . ASN A 1 163 ? -8.878 16.916 14.295 1.00 44.06 163 ASN A CA 1
ATOM 1255 C C . ASN A 1 163 ? -7.807 18.023 14.412 1.00 44.06 163 ASN A C 1
ATOM 1257 O O . ASN A 1 163 ? -6.762 17.854 15.049 1.00 44.06 163 ASN A O 1
ATOM 1261 N N . ALA A 1 164 ? -8.098 19.200 13.844 1.00 37.72 164 ALA A N 1
ATOM 1262 C CA . ALA A 1 164 ? -7.238 20.390 13.799 1.00 37.72 164 ALA A CA 1
ATOM 1263 C C . ALA A 1 164 ? -6.843 20.983 15.175 1.00 37.72 164 ALA A C 1
ATOM 1265 O O . ALA A 1 164 ? -6.082 21.950 15.238 1.00 37.72 164 ALA A O 1
ATOM 1266 N N . GLY A 1 165 ? -7.330 20.418 16.285 1.00 38.78 165 GLY A N 1
ATOM 1267 C CA . GLY A 1 165 ? -6.961 20.822 17.644 1.00 38.78 165 GLY A CA 1
ATOM 1268 C C . GLY A 1 165 ? -5.541 20.418 18.062 1.00 38.78 165 GLY A C 1
ATOM 1269 O O . GLY A 1 165 ? -4.990 21.023 18.980 1.00 38.78 165 GLY A O 1
ATOM 1270 N N . SER A 1 166 ? -4.920 19.441 17.387 1.00 41.31 166 SER A N 1
ATOM 1271 C CA . SER A 1 166 ? -3.531 19.042 17.647 1.00 41.31 166 SER A CA 1
ATOM 1272 C C . SER A 1 166 ? -2.590 19.587 16.562 1.00 41.31 166 SER A C 1
ATOM 1274 O O . SER A 1 166 ? -2.685 19.175 15.404 1.00 41.31 166 SER A O 1
ATOM 1276 N N . PRO A 1 167 ? -1.627 20.467 16.902 1.00 42.38 167 PRO A N 1
ATOM 1277 C CA . PRO A 1 167 ? -0.679 21.028 15.936 1.00 42.38 167 PRO A CA 1
ATOM 1278 C C . PRO A 1 167 ? 0.268 19.988 15.313 1.00 42.38 167 PRO A C 1
ATOM 1280 O O . PRO A 1 167 ? 0.893 20.275 14.293 1.00 42.38 167 PRO A O 1
ATOM 1283 N N . ARG A 1 168 ? 0.388 18.788 15.905 1.00 45.47 168 ARG A N 1
ATOM 1284 C CA . ARG A 1 168 ? 1.102 17.654 15.294 1.00 45.47 168 ARG A CA 1
ATOM 1285 C C . ARG A 1 168 ? 0.230 16.960 14.248 1.00 45.47 168 ARG A C 1
ATOM 1287 O O . ARG A 1 168 ? 0.706 16.736 13.143 1.00 45.47 168 ARG A O 1
ATOM 1294 N N . LEU A 1 169 ? -1.046 16.702 14.554 1.00 43.50 169 LEU A N 1
ATOM 1295 C CA . LEU A 1 169 ? -1.978 16.033 13.634 1.00 43.50 169 LEU A CA 1
ATOM 1296 C C . LEU A 1 169 ? -2.301 16.877 12.390 1.00 43.50 169 LEU A C 1
ATOM 1298 O O . LEU A 1 169 ? -2.551 16.307 11.335 1.00 43.50 169 LEU A O 1
ATOM 1302 N N . SER A 1 170 ? -2.223 18.210 12.475 1.00 48.56 170 SER A N 1
ATOM 1303 C CA . SER A 1 170 ? -2.452 19.104 11.327 1.00 48.56 170 SER A CA 1
ATOM 1304 C C . SER A 1 170 ? -1.262 19.241 10.368 1.00 48.56 170 SER A C 1
ATOM 1306 O O . SER A 1 170 ? -1.465 19.551 9.199 1.00 48.56 170 SER A O 1
ATOM 1308 N N . ARG A 1 171 ? -0.022 19.015 10.831 1.00 50.66 171 ARG A N 1
ATOM 1309 C CA . ARG A 1 171 ? 1.204 19.043 9.997 1.00 50.66 171 ARG A CA 1
ATOM 1310 C C . ARG A 1 171 ? 1.636 17.668 9.498 1.00 50.66 171 ARG A C 1
ATOM 1312 O O . ARG A 1 171 ? 2.334 17.575 8.488 1.00 50.66 171 ARG A O 1
ATOM 1319 N N . LEU A 1 172 ? 1.207 16.624 10.208 1.00 52.88 172 LEU A N 1
ATOM 1320 C CA . LEU A 1 172 ? 1.441 15.219 9.888 1.00 52.88 172 LEU A CA 1
ATOM 1321 C C . LEU A 1 172 ? 1.210 14.886 8.405 1.00 52.88 172 LEU A C 1
ATOM 1323 O O . LEU A 1 172 ? 2.073 14.230 7.825 1.00 52.88 172 LEU A O 1
ATOM 1327 N N . PRO A 1 173 ? 0.112 15.340 7.770 1.00 55.16 173 PRO A N 1
ATOM 1328 C CA . PRO A 1 173 ? -0.212 14.891 6.428 1.00 55.16 173 PRO A CA 1
ATOM 1329 C C . PRO A 1 173 ? 0.775 15.421 5.370 1.00 55.16 173 PRO A C 1
ATOM 1331 O O . PRO A 1 173 ? 1.240 14.659 4.524 1.00 55.16 173 PRO A O 1
ATOM 1334 N N . ASP A 1 174 ? 1.196 16.686 5.458 1.00 59.12 174 ASP A N 1
ATOM 1335 C CA . ASP A 1 174 ? 2.139 17.287 4.500 1.00 59.12 174 ASP A CA 1
ATOM 1336 C C . ASP A 1 174 ? 3.569 16.738 4.635 1.00 59.12 174 ASP A C 1
ATOM 1338 O O . ASP A 1 174 ? 4.278 16.540 3.644 1.00 59.12 174 ASP A O 1
ATOM 1342 N N . GLU A 1 175 ? 4.035 16.524 5.867 1.00 61.34 175 GLU A N 1
ATOM 1343 C CA . GLU A 1 175 ? 5.357 15.941 6.132 1.00 61.34 175 GLU A CA 1
ATOM 1344 C C . GLU A 1 175 ? 5.421 14.486 5.665 1.00 61.34 175 GLU A C 1
ATOM 1346 O O . GLU A 1 175 ? 6.405 14.072 5.048 1.00 61.34 175 GLU A O 1
ATOM 1351 N N . MET A 1 176 ? 4.335 13.749 5.877 1.00 56.66 176 MET A N 1
ATOM 1352 C CA . MET A 1 176 ? 4.154 12.379 5.423 1.00 56.66 176 MET A CA 1
ATOM 1353 C C . MET A 1 176 ? 4.060 12.290 3.903 1.00 56.66 176 MET A C 1
ATOM 1355 O O . MET A 1 176 ? 4.757 11.469 3.315 1.00 56.66 176 MET A O 1
ATOM 1359 N N . HIS A 1 177 ? 3.299 13.176 3.252 1.00 58.84 177 HIS A N 1
ATOM 1360 C CA . HIS A 1 177 ? 3.269 13.263 1.795 1.00 58.84 177 HIS A CA 1
ATOM 1361 C C . HIS A 1 177 ? 4.679 13.472 1.243 1.00 58.84 177 HIS A C 1
ATOM 1363 O O . HIS A 1 177 ? 5.090 12.754 0.340 1.00 58.84 177 HIS A O 1
ATOM 1369 N N . ARG A 1 178 ? 5.473 14.387 1.819 1.00 63.69 178 ARG A N 1
ATOM 1370 C CA . ARG A 1 178 ? 6.869 14.591 1.392 1.00 63.69 178 ARG A CA 1
ATOM 1371 C C . ARG A 1 178 ? 7.755 13.372 1.647 1.00 63.69 178 ARG A C 1
ATOM 1373 O O . ARG A 1 178 ? 8.591 13.070 0.800 1.00 63.69 178 ARG A O 1
ATOM 1380 N N . ALA A 1 179 ? 7.603 12.683 2.776 1.00 59.78 179 ALA A N 1
ATOM 1381 C CA . ALA A 1 179 ? 8.403 11.503 3.104 1.00 59.78 179 ALA A CA 1
ATOM 1382 C C . ALA A 1 179 ? 8.063 10.316 2.191 1.00 59.78 179 ALA A C 1
ATOM 1384 O O . ALA A 1 179 ? 8.959 9.720 1.597 1.00 59.78 179 ALA A O 1
ATOM 1385 N N . VAL A 1 180 ? 6.772 10.029 2.011 1.00 58.81 180 VAL A N 1
ATOM 1386 C CA . VAL A 1 180 ? 6.260 9.007 1.092 1.00 58.81 180 VAL A CA 1
ATOM 1387 C C . VAL A 1 180 ? 6.641 9.364 -0.343 1.00 58.81 180 VAL A C 1
ATOM 1389 O O . VAL A 1 180 ? 7.204 8.523 -1.026 1.00 58.81 180 VAL A O 1
ATOM 1392 N N . GLN A 1 181 ? 6.489 10.620 -0.774 1.00 61.22 181 GLN A N 1
ATOM 1393 C CA . GLN A 1 181 ? 6.982 11.117 -2.063 1.00 61.22 181 GLN A CA 1
ATOM 1394 C C . GLN A 1 181 ? 8.480 10.867 -2.241 1.00 61.22 181 GLN A C 1
ATOM 1396 O O . GLN A 1 181 ? 8.896 10.325 -3.257 1.00 61.22 181 GLN A O 1
ATOM 1401 N N . GLN A 1 182 ? 9.312 11.251 -1.272 1.00 63.22 182 GLN A N 1
ATOM 1402 C CA . GLN A 1 182 ? 10.761 11.073 -1.365 1.00 63.22 182 GLN A CA 1
ATOM 1403 C C . GLN A 1 182 ? 11.156 9.601 -1.397 1.00 63.22 182 GLN A C 1
ATOM 1405 O O . GLN A 1 182 ? 12.050 9.231 -2.152 1.00 63.22 182 GLN A O 1
ATOM 1410 N N . VAL A 1 183 ? 10.502 8.760 -0.602 1.00 59.72 183 VAL A N 1
ATOM 1411 C CA . VAL A 1 183 ? 10.759 7.322 -0.558 1.00 59.72 183 VAL A CA 1
ATOM 1412 C C . VAL A 1 183 ? 10.284 6.647 -1.834 1.00 59.72 183 VAL A C 1
ATOM 1414 O O . VAL A 1 183 ? 11.051 5.878 -2.406 1.00 59.72 183 VAL A O 1
ATOM 1417 N N . LEU A 1 184 ? 9.067 6.941 -2.286 1.00 60.22 184 LEU A N 1
ATOM 1418 C CA . LEU A 1 184 ? 8.491 6.402 -3.509 1.00 60.22 184 LEU A CA 1
ATOM 1419 C C . LEU A 1 184 ? 9.325 6.822 -4.710 1.00 60.22 184 LEU A C 1
ATOM 1421 O O . LEU A 1 184 ? 9.778 5.965 -5.454 1.00 60.22 184 LEU A O 1
ATOM 1425 N N . LEU A 1 185 ? 9.653 8.106 -4.851 1.00 61.56 185 LEU A N 1
ATOM 1426 C CA . LEU A 1 185 ? 10.541 8.559 -5.918 1.00 61.56 185 LEU A CA 1
ATOM 1427 C C . LEU A 1 185 ? 11.924 7.909 -5.800 1.00 61.56 185 LEU A C 1
ATOM 1429 O O . LEU A 1 185 ? 12.456 7.431 -6.790 1.00 61.56 185 LEU A O 1
ATOM 1433 N N . ARG A 1 186 ? 12.514 7.807 -4.607 1.00 62.56 186 ARG A N 1
ATOM 1434 C CA . ARG A 1 186 ? 13.851 7.211 -4.452 1.00 62.56 186 ARG A CA 1
ATOM 1435 C C . ARG A 1 186 ? 13.888 5.705 -4.729 1.00 62.56 186 ARG A C 1
ATOM 1437 O O . ARG A 1 186 ? 14.890 5.236 -5.259 1.00 62.56 186 ARG A O 1
ATOM 1444 N N . HIS A 1 187 ? 12.846 4.958 -4.369 1.00 55.16 187 HIS A N 1
ATOM 1445 C CA . HIS A 1 187 ? 12.822 3.493 -4.466 1.00 55.16 187 HIS A CA 1
ATOM 1446 C C . HIS A 1 187 ? 12.145 2.968 -5.730 1.00 55.16 187 HIS A C 1
ATOM 1448 O O . HIS A 1 187 ? 12.579 1.947 -6.250 1.00 55.16 187 HIS A O 1
ATOM 1454 N N . VAL A 1 188 ? 11.119 3.655 -6.239 1.00 51.94 188 VAL A N 1
ATOM 1455 C CA . VAL A 1 188 ? 10.422 3.275 -7.475 1.00 51.94 188 VAL A CA 1
ATOM 1456 C C . VAL A 1 188 ? 11.204 3.743 -8.693 1.00 51.94 188 VAL A C 1
ATOM 1458 O O . VAL A 1 188 ? 11.420 2.964 -9.614 1.00 51.94 188 VAL A O 1
ATOM 1461 N N . VAL A 1 189 ? 11.693 4.985 -8.687 1.00 51.34 189 VAL A N 1
ATOM 1462 C CA . VAL A 1 189 ? 12.417 5.561 -9.834 1.00 51.34 189 VAL A CA 1
ATOM 1463 C C . VAL A 1 189 ? 13.908 5.211 -9.802 1.00 51.34 189 VAL A C 1
ATOM 1465 O O . VAL A 1 189 ? 14.559 5.162 -10.848 1.00 51.34 189 VAL A O 1
ATOM 1468 N N . GLY A 1 190 ? 14.444 4.945 -8.608 1.00 51.03 190 GLY A N 1
ATOM 1469 C CA . GLY A 1 190 ? 15.879 4.851 -8.375 1.00 51.03 190 GLY A CA 1
ATOM 1470 C C . GLY A 1 190 ? 16.561 6.220 -8.465 1.00 51.03 190 GLY A C 1
ATOM 1471 O O . GLY A 1 190 ? 16.054 7.179 -9.054 1.00 51.03 190 GLY A O 1
ATOM 1472 N N . THR A 1 191 ? 17.761 6.336 -7.896 1.00 49.25 191 THR A N 1
ATOM 1473 C CA . THR A 1 191 ? 18.703 7.356 -8.372 1.00 49.25 191 THR A CA 1
ATOM 1474 C C . THR A 1 191 ? 18.998 7.068 -9.843 1.00 49.25 191 THR A C 1
ATOM 1476 O O . THR A 1 191 ? 18.914 5.922 -10.279 1.00 49.25 191 THR A O 1
ATOM 1479 N N . VAL A 1 192 ? 19.296 8.101 -10.637 1.00 46.47 192 VAL A N 1
ATOM 1480 C CA . VAL A 1 192 ? 19.658 7.971 -12.061 1.00 46.47 192 VAL A CA 1
ATOM 1481 C C . VAL A 1 192 ? 21.014 7.260 -12.173 1.00 46.47 192 VAL A C 1
ATOM 1483 O O . VAL A 1 192 ? 22.023 7.860 -12.523 1.00 46.47 192 VAL A O 1
ATOM 1486 N N . GLU A 1 193 ? 21.062 5.981 -11.824 1.00 47.06 193 GLU A N 1
ATOM 1487 C CA . GLU A 1 193 ? 22.200 5.111 -12.040 1.00 47.06 193 GLU A CA 1
ATOM 1488 C C . GLU A 1 193 ? 21.927 4.349 -13.335 1.00 47.06 193 GLU A C 1
ATOM 1490 O O . GLU A 1 193 ? 21.096 3.445 -13.459 1.00 47.06 193 GLU A O 1
ATOM 1495 N N . THR A 1 194 ? 22.575 4.865 -14.370 1.00 50.12 194 THR A N 1
ATOM 1496 C CA . THR A 1 194 ? 22.697 4.278 -15.699 1.00 50.12 194 THR A CA 1
ATOM 1497 C C . THR A 1 194 ? 23.306 2.886 -15.594 1.00 50.12 194 THR A C 1
ATOM 1499 O O . THR A 1 194 ? 24.345 2.751 -14.945 1.00 50.12 194 THR A O 1
ATOM 1502 N N . GLY A 1 195 ? 22.738 1.883 -16.271 1.00 52.62 195 GLY A N 1
ATOM 1503 C CA . GLY A 1 195 ? 23.499 0.652 -16.506 1.00 52.62 195 GLY A CA 1
ATOM 1504 C C . GLY A 1 195 ? 22.738 -0.652 -16.700 1.00 52.62 195 GLY A C 1
ATOM 1505 O O . GLY A 1 195 ? 23.365 -1.597 -17.166 1.00 52.62 195 GLY A O 1
ATOM 1506 N N . ASP A 1 196 ? 21.443 -0.737 -16.385 1.00 67.12 196 ASP A N 1
ATOM 1507 C CA . ASP A 1 196 ? 20.710 -1.999 -16.536 1.00 67.12 196 ASP A CA 1
ATOM 1508 C C . ASP A 1 196 ? 19.294 -1.793 -17.095 1.00 67.12 196 ASP A C 1
ATOM 1510 O O . ASP A 1 196 ? 18.440 -1.177 -16.453 1.00 67.12 196 ASP A O 1
ATOM 1514 N N . LEU A 1 197 ? 19.049 -2.300 -18.308 1.00 68.12 197 LEU A N 1
ATOM 1515 C CA . LEU A 1 197 ? 17.735 -2.245 -18.952 1.00 68.12 197 LEU A CA 1
ATOM 1516 C C . LEU A 1 197 ? 16.703 -3.138 -18.259 1.00 68.12 197 LEU A C 1
ATOM 1518 O O . LEU A 1 197 ? 15.521 -2.798 -18.298 1.00 68.12 197 LEU A O 1
ATOM 1522 N N . ASP A 1 198 ? 17.122 -4.236 -17.626 1.00 69.06 198 ASP A N 1
ATOM 1523 C CA . ASP A 1 198 ? 16.196 -5.110 -16.902 1.00 69.06 198 ASP A CA 1
ATOM 1524 C C . ASP A 1 198 ? 15.661 -4.371 -15.659 1.00 69.06 198 ASP A C 1
ATOM 1526 O O . ASP A 1 198 ? 14.448 -4.301 -15.456 1.00 69.06 198 ASP A O 1
ATOM 1530 N N . SER A 1 199 ? 16.526 -3.630 -14.950 1.00 71.75 199 SER A N 1
ATOM 1531 C CA . SER A 1 199 ? 16.105 -2.721 -13.867 1.00 71.75 199 SER A CA 1
ATOM 1532 C C . SER A 1 199 ? 15.101 -1.647 -14.314 1.00 71.75 199 SER A C 1
ATOM 1534 O O . SER A 1 199 ? 14.295 -1.168 -13.520 1.00 71.75 199 SER A O 1
ATOM 1536 N N . LEU A 1 200 ? 15.131 -1.252 -15.591 1.00 73.06 200 LEU A N 1
ATOM 1537 C CA . LEU A 1 200 ? 14.253 -0.221 -16.142 1.00 73.06 200 LEU A CA 1
ATOM 1538 C C . LEU A 1 200 ? 12.829 -0.755 -16.369 1.00 73.06 200 LEU A C 1
ATOM 1540 O O . LEU A 1 200 ? 11.862 -0.017 -16.173 1.00 73.06 200 LEU A O 1
ATOM 1544 N N . VAL A 1 201 ? 12.698 -2.036 -16.733 1.00 73.94 201 VAL A N 1
ATOM 1545 C CA . VAL A 1 201 ? 11.406 -2.740 -16.804 1.00 73.94 201 VAL A CA 1
ATOM 1546 C C . VAL A 1 201 ? 10.802 -2.877 -15.410 1.00 73.94 201 VAL A C 1
ATOM 1548 O O . VAL A 1 201 ? 9.637 -2.522 -15.229 1.00 73.94 201 VAL A O 1
ATOM 1551 N N . ASP A 1 202 ? 11.594 -3.304 -14.426 1.00 71.69 202 ASP A N 1
ATOM 1552 C CA . ASP A 1 202 ? 11.139 -3.444 -13.040 1.00 71.69 202 ASP A CA 1
ATOM 1553 C C . ASP A 1 202 ? 10.669 -2.099 -12.470 1.00 71.69 202 ASP A C 1
ATOM 1555 O O . ASP A 1 202 ? 9.562 -1.994 -11.947 1.00 71.69 202 ASP A O 1
ATOM 1559 N N . THR A 1 203 ? 11.439 -1.026 -12.671 1.00 69.94 203 THR A N 1
ATOM 1560 C CA . THR A 1 203 ? 11.046 0.346 -12.311 1.00 69.94 203 THR A CA 1
ATOM 1561 C C . THR A 1 203 ? 9.726 0.781 -12.966 1.00 69.94 203 THR A C 1
ATOM 1563 O O . THR A 1 203 ? 8.901 1.442 -12.329 1.00 69.94 203 THR A O 1
ATOM 1566 N N . ALA A 1 204 ? 9.486 0.412 -14.227 1.00 70.69 204 ALA A N 1
ATOM 1567 C CA . ALA A 1 204 ? 8.243 0.747 -14.921 1.00 70.69 204 ALA A CA 1
ATOM 1568 C C . ALA A 1 204 ? 7.035 -0.014 -14.357 1.00 70.69 204 ALA A C 1
ATOM 1570 O O . ALA A 1 204 ? 5.971 0.579 -14.181 1.00 70.69 204 ALA A O 1
ATOM 1571 N N . LEU A 1 205 ? 7.205 -1.300 -14.035 1.00 73.12 205 LEU A N 1
ATOM 1572 C CA . LEU A 1 205 ? 6.176 -2.108 -13.374 1.00 73.12 205 LEU A CA 1
ATOM 1573 C C . LEU A 1 205 ? 5.854 -1.566 -11.978 1.00 73.12 205 LEU A C 1
ATOM 1575 O O . LEU A 1 205 ? 4.684 -1.402 -11.651 1.00 73.12 205 LEU A O 1
ATOM 1579 N N . LEU A 1 206 ? 6.875 -1.193 -11.203 1.00 69.69 206 LEU A N 1
ATOM 1580 C CA . LEU A 1 206 ? 6.700 -0.568 -9.890 1.00 69.69 206 LEU A CA 1
ATOM 1581 C C . LEU A 1 206 ? 5.987 0.782 -9.975 1.00 69.69 206 LEU A C 1
ATOM 1583 O O . LEU A 1 206 ? 5.203 1.120 -9.098 1.00 69.69 206 LEU A O 1
ATOM 1587 N N . THR A 1 207 ? 6.244 1.561 -11.028 1.00 68.31 207 THR A N 1
ATOM 1588 C CA . THR A 1 207 ? 5.558 2.844 -11.251 1.00 68.31 207 THR A CA 1
ATOM 1589 C C . THR A 1 207 ? 4.083 2.639 -11.563 1.00 68.31 207 THR A C 1
ATOM 1591 O O . THR A 1 207 ? 3.246 3.424 -11.123 1.00 68.31 207 THR A O 1
ATOM 1594 N N . LYS A 1 208 ? 3.756 1.568 -12.289 1.00 72.12 208 LYS A N 1
ATOM 1595 C CA . LYS A 1 208 ? 2.372 1.175 -12.527 1.00 72.12 208 LYS A CA 1
ATOM 1596 C C . LYS A 1 208 ? 1.686 0.727 -11.237 1.00 72.12 208 LYS A C 1
ATOM 1598 O O . LYS A 1 208 ? 0.648 1.271 -10.905 1.00 72.12 208 LYS A O 1
ATOM 1603 N N . GLU A 1 209 ? 2.294 -0.188 -10.489 1.00 70.94 209 GLU A N 1
ATOM 1604 C CA . GLU A 1 209 ? 1.783 -0.661 -9.192 1.00 70.94 209 GLU A CA 1
ATOM 1605 C C . GLU A 1 209 ? 1.588 0.499 -8.202 1.00 70.94 209 GLU A C 1
ATOM 1607 O O . GLU A 1 209 ? 0.574 0.589 -7.521 1.00 70.94 209 GLU A O 1
ATOM 1612 N N . LEU A 1 210 ? 2.511 1.463 -8.190 1.00 68.31 210 LEU A N 1
ATOM 1613 C CA . LEU A 1 210 ? 2.363 2.707 -7.442 1.00 68.31 210 LEU A CA 1
ATOM 1614 C C . LEU A 1 210 ? 1.130 3.502 -7.849 1.00 68.31 210 LEU A C 1
ATOM 1616 O O . LEU A 1 210 ? 0.397 3.962 -6.975 1.00 68.31 210 LEU A O 1
ATOM 1620 N N . SER A 1 211 ? 0.926 3.682 -9.151 1.00 67.50 211 SER A N 1
ATOM 1621 C CA . SER A 1 211 ? -0.209 4.439 -9.664 1.00 67.50 211 SER A CA 1
ATOM 1622 C C . SER A 1 211 ? -1.540 3.741 -9.415 1.00 67.50 211 SER A C 1
ATOM 1624 O O . SER A 1 211 ? -2.517 4.425 -9.131 1.00 67.50 211 SER A O 1
ATOM 1626 N N . ASP A 1 212 ? -1.567 2.418 -9.552 1.00 69.56 212 ASP A N 1
ATOM 1627 C CA . ASP A 1 212 ? -2.789 1.618 -9.511 1.00 69.56 212 ASP A CA 1
ATOM 1628 C C . ASP A 1 212 ? -3.201 1.288 -8.065 1.00 69.56 212 ASP A C 1
ATOM 1630 O O . ASP A 1 212 ? -4.384 1.312 -7.752 1.00 69.56 212 ASP A O 1
ATOM 1634 N N . GLU A 1 213 ? -2.247 0.990 -7.174 1.00 68.06 213 GLU A N 1
ATOM 1635 C CA . GLU A 1 213 ? -2.547 0.479 -5.827 1.00 68.06 213 GLU A CA 1
ATOM 1636 C C . GLU A 1 213 ? -2.249 1.498 -4.727 1.00 68.06 213 GLU A C 1
ATOM 1638 O O . GLU A 1 213 ? -3.036 1.672 -3.801 1.00 68.06 213 GLU A O 1
ATOM 1643 N N . TYR A 1 214 ? -1.110 2.189 -4.800 1.00 62.81 214 TYR A N 1
ATOM 1644 C CA . TYR A 1 214 ? -0.621 2.966 -3.659 1.00 62.81 214 TYR A CA 1
ATOM 1645 C C . TYR A 1 214 ? -1.092 4.421 -3.651 1.00 62.81 214 TYR A C 1
ATOM 1647 O O . TYR A 1 214 ? -1.310 4.970 -2.572 1.00 62.81 214 TYR A O 1
ATOM 1655 N N . LEU A 1 215 ? -1.271 5.057 -4.816 1.00 63.88 215 LEU A N 1
ATOM 1656 C CA . LEU A 1 215 ? -1.764 6.438 -4.880 1.00 63.88 215 LEU A CA 1
ATOM 1657 C C . LEU A 1 215 ? -3.182 6.568 -4.317 1.00 63.88 215 LEU A C 1
ATOM 1659 O O . LEU A 1 215 ? -3.446 7.532 -3.600 1.00 63.88 215 LEU A O 1
ATOM 1663 N N . GLU A 1 216 ? -4.057 5.593 -4.578 1.00 64.44 216 GLU A N 1
ATOM 1664 C CA . GLU A 1 216 ? -5.430 5.575 -4.054 1.00 64.44 216 GLU A CA 1
ATOM 1665 C C . GLU A 1 216 ? -5.478 5.413 -2.527 1.00 64.44 216 GLU A C 1
ATOM 1667 O O . GLU A 1 216 ? -6.410 5.886 -1.878 1.00 64.44 216 GLU A O 1
ATOM 1672 N N . MET A 1 217 ? -4.461 4.779 -1.935 1.00 59.62 217 MET A N 1
ATOM 1673 C CA . MET A 1 217 ? -4.379 4.575 -0.488 1.00 59.62 217 MET A CA 1
ATOM 1674 C C . MET A 1 217 ? -3.825 5.780 0.276 1.00 59.62 217 MET A C 1
ATOM 1676 O O . MET A 1 217 ? -3.948 5.823 1.501 1.00 59.62 217 MET A O 1
ATOM 1680 N N . ILE A 1 218 ? -3.200 6.749 -0.404 1.00 58.81 218 ILE A N 1
ATOM 1681 C CA . ILE A 1 218 ? -2.759 7.988 0.243 1.00 58.81 218 ILE A CA 1
ATOM 1682 C C . ILE A 1 218 ? -4.027 8.786 0.570 1.00 58.81 218 ILE A C 1
ATOM 1684 O O . ILE A 1 218 ? -4.717 9.201 -0.368 1.00 58.81 218 ILE A O 1
ATOM 1688 N N . PRO A 1 219 ? -4.355 9.010 1.861 1.00 51.91 219 PRO A N 1
ATOM 1689 C CA . PRO A 1 219 ? -5.552 9.750 2.230 1.00 51.91 219 PRO A CA 1
ATOM 1690 C C . PRO A 1 219 ? -5.529 11.108 1.538 1.00 51.91 219 PRO A C 1
ATOM 1692 O O . PRO A 1 219 ? -4.468 11.728 1.419 1.00 51.91 219 PRO A O 1
ATOM 1695 N N . ALA A 1 220 ? -6.693 11.535 1.049 1.00 47.16 220 ALA A N 1
ATOM 1696 C CA . ALA A 1 220 ? -6.882 12.753 0.277 1.00 47.16 220 ALA A CA 1
ATOM 1697 C C . ALA A 1 220 ? -6.624 13.995 1.142 1.00 47.16 220 ALA A C 1
ATOM 1699 O O . ALA A 1 220 ? -7.527 14.747 1.496 1.00 47.16 220 ALA A O 1
ATOM 1700 N N . ILE A 1 221 ? -5.360 14.246 1.465 1.00 44.47 221 ILE A N 1
ATOM 1701 C CA . ILE A 1 221 ? -4.886 15.563 1.848 1.00 44.47 221 ILE A CA 1
ATOM 1702 C C . ILE A 1 221 ? -5.092 16.374 0.587 1.00 44.47 221 ILE A C 1
ATOM 1704 O O . ILE A 1 221 ? -4.372 16.182 -0.390 1.00 44.47 221 ILE A O 1
ATOM 1708 N N . SER A 1 222 ? -6.177 17.146 0.582 1.00 42.62 222 SER A N 1
ATOM 1709 C CA . SER A 1 222 ? -6.626 18.035 -0.484 1.00 42.62 222 SER A CA 1
ATOM 1710 C C . SER A 1 222 ? -5.527 18.314 -1.508 1.00 42.62 222 SER A C 1
ATOM 1712 O O . SER A 1 222 ? -4.642 19.109 -1.209 1.00 42.62 222 SER A O 1
ATOM 1714 N N . LEU A 1 223 ? -5.566 17.608 -2.644 1.00 50.19 223 LEU A N 1
ATOM 1715 C CA . LEU A 1 223 ? -5.024 17.952 -3.965 1.00 50.19 223 LEU A CA 1
ATOM 1716 C C . LEU A 1 223 ? -4.918 16.652 -4.791 1.00 50.19 223 LEU A C 1
ATOM 1718 O O . LEU A 1 223 ? -3.891 15.975 -4.749 1.00 50.19 223 LEU A O 1
ATOM 1722 N N . PRO A 1 224 ? -5.932 16.317 -5.612 1.00 54.09 224 PRO A N 1
ATOM 1723 C CA . PRO A 1 224 ? -5.753 15.428 -6.773 1.00 54.09 224 PRO A CA 1
ATOM 1724 C C . PRO A 1 224 ? -4.507 15.781 -7.625 1.00 54.09 224 PRO A C 1
ATOM 1726 O O . PRO A 1 224 ? -3.922 14.926 -8.295 1.00 54.09 224 PRO A O 1
ATOM 1729 N N . ASP A 1 225 ? -4.026 17.024 -7.529 1.00 57.59 225 ASP A N 1
ATOM 1730 C CA . ASP A 1 225 ? -2.779 17.503 -8.130 1.00 57.59 225 ASP A CA 1
ATOM 1731 C C . ASP A 1 225 ? -1.514 16.839 -7.551 1.00 57.59 225 ASP A C 1
ATOM 1733 O O . ASP A 1 225 ? -0.507 16.737 -8.243 1.00 57.59 225 ASP A O 1
ATOM 1737 N N . ALA A 1 226 ? -1.530 16.372 -6.299 1.00 54.44 226 ALA A N 1
ATOM 1738 C CA . ALA A 1 226 ? -0.357 15.790 -5.649 1.00 54.44 226 ALA A CA 1
ATOM 1739 C C . ALA A 1 226 ? -0.115 14.337 -6.095 1.00 54.44 226 ALA A C 1
ATOM 1741 O O . ALA A 1 226 ? 1.007 13.976 -6.455 1.00 54.44 226 ALA A O 1
ATOM 1742 N N . GLN A 1 227 ? -1.180 13.530 -6.174 1.00 56.72 227 GLN A N 1
ATOM 1743 C CA . GLN A 1 227 ? -1.136 12.164 -6.714 1.00 56.72 227 GLN A CA 1
ATOM 1744 C C . GLN A 1 227 ? -0.747 12.166 -8.201 1.00 56.72 227 GLN A C 1
ATOM 1746 O O . GLN A 1 227 ? 0.150 11.429 -8.617 1.00 56.72 227 GLN A O 1
ATOM 1751 N N . SER A 1 228 ? -1.352 13.055 -8.996 1.00 63.09 228 SER A N 1
ATOM 1752 C CA . SER A 1 228 ? -0.986 13.221 -10.407 1.00 63.09 228 SER A CA 1
ATOM 1753 C C . SER A 1 228 ? 0.447 13.744 -10.575 1.00 63.09 228 SER A C 1
ATOM 1755 O O . SER A 1 228 ? 1.195 13.213 -11.396 1.00 63.09 228 SER A O 1
ATOM 1757 N N . ALA A 1 229 ? 0.898 14.701 -9.754 1.00 65.69 229 ALA A N 1
ATOM 1758 C CA . ALA A 1 229 ? 2.280 15.183 -9.785 1.00 65.69 229 ALA A CA 1
ATOM 1759 C C . ALA A 1 229 ? 3.306 14.085 -9.462 1.00 65.69 229 ALA A C 1
ATOM 1761 O O . ALA A 1 229 ? 4.370 14.057 -10.083 1.00 65.69 229 ALA A O 1
ATOM 1762 N N . LEU A 1 230 ? 3.004 13.174 -8.531 1.00 64.06 230 LEU A N 1
ATOM 1763 C CA . LEU A 1 230 ? 3.863 12.027 -8.219 1.00 64.06 230 LEU A CA 1
ATOM 1764 C C . LEU A 1 230 ? 3.992 11.069 -9.404 1.00 64.06 230 LEU A C 1
ATOM 1766 O O . LEU A 1 230 ? 5.114 10.727 -9.789 1.00 64.06 230 LEU A O 1
ATOM 1770 N N . GLY A 1 231 ? 2.864 10.695 -10.015 1.00 64.75 231 GLY A N 1
ATOM 1771 C CA . GLY A 1 231 ? 2.845 9.863 -11.220 1.00 64.75 231 GLY A CA 1
ATOM 1772 C C . GLY A 1 231 ? 3.633 10.500 -12.368 1.00 64.75 231 GLY A C 1
ATOM 1773 O O . GLY A 1 231 ? 4.491 9.852 -12.970 1.00 64.75 231 GLY A O 1
ATOM 1774 N N . ILE A 1 232 ? 3.433 11.801 -12.607 1.00 70.69 232 ILE A N 1
ATOM 1775 C CA . ILE A 1 232 ? 4.146 12.569 -13.639 1.00 70.69 232 ILE A CA 1
ATOM 1776 C C . ILE A 1 232 ? 5.654 12.643 -13.350 1.00 70.69 232 ILE A C 1
ATOM 1778 O O . ILE A 1 232 ? 6.463 12.492 -14.267 1.00 70.69 232 ILE A O 1
ATOM 1782 N N . GLN A 1 233 ? 6.068 12.855 -12.097 1.00 71.94 233 GLN A N 1
ATOM 1783 C CA . GLN A 1 233 ? 7.489 12.916 -11.729 1.00 71.94 233 GLN A CA 1
ATOM 1784 C C . GLN A 1 233 ? 8.193 11.567 -11.915 1.00 71.94 233 GLN A C 1
ATOM 1786 O O . GLN A 1 233 ? 9.303 11.528 -12.456 1.00 71.94 233 GLN A O 1
ATOM 1791 N N . ALA A 1 234 ? 7.548 10.468 -11.512 1.00 67.50 234 ALA A N 1
ATOM 1792 C CA . ALA A 1 234 ? 8.072 9.124 -11.732 1.00 67.50 234 ALA A CA 1
ATOM 1793 C C . ALA A 1 234 ? 8.202 8.822 -13.233 1.00 67.50 234 ALA A C 1
ATOM 1795 O O . ALA A 1 234 ? 9.268 8.415 -13.704 1.00 67.50 234 ALA A O 1
ATOM 1796 N N . ALA A 1 235 ? 7.160 9.134 -14.005 1.00 69.88 235 ALA A N 1
ATOM 1797 C CA . ALA A 1 235 ? 7.154 8.998 -15.455 1.00 69.88 235 ALA A CA 1
ATOM 1798 C C . ALA A 1 235 ? 8.267 9.793 -16.133 1.00 69.88 235 ALA A C 1
ATOM 1800 O O . ALA A 1 235 ? 8.980 9.270 -16.987 1.00 69.88 235 ALA A O 1
ATOM 1801 N N . GLU A 1 236 ? 8.446 11.059 -15.750 1.00 75.62 236 GLU A N 1
ATOM 1802 C CA . GLU A 1 236 ? 9.441 11.943 -16.344 1.00 75.62 236 GLU A CA 1
ATOM 1803 C C . GLU A 1 236 ? 10.857 11.393 -16.166 1.00 75.62 236 GLU A C 1
ATOM 1805 O O . GLU A 1 236 ? 11.663 11.409 -17.102 1.00 75.62 236 GLU A O 1
ATOM 1810 N N . ALA A 1 237 ? 11.164 10.875 -14.982 1.00 74.69 237 ALA A N 1
ATOM 1811 C CA . ALA A 1 237 ? 12.462 10.287 -14.713 1.00 74.69 237 ALA A CA 1
ATOM 1812 C C . ALA A 1 237 ? 12.698 9.002 -15.526 1.00 74.69 237 ALA A C 1
ATOM 1814 O O . ALA A 1 237 ? 13.781 8.837 -16.098 1.00 74.69 237 ALA A O 1
ATOM 1815 N N . ILE A 1 238 ? 11.680 8.149 -15.686 1.00 74.94 238 ILE A N 1
ATOM 1816 C CA . ILE A 1 238 ? 11.770 6.957 -16.543 1.00 74.94 238 ILE A CA 1
ATOM 1817 C C . ILE A 1 238 ? 11.926 7.360 -18.013 1.00 74.94 238 ILE A C 1
ATOM 1819 O O . ILE A 1 238 ? 12.811 6.849 -18.694 1.00 74.94 238 ILE A O 1
ATOM 1823 N N . ILE A 1 239 ? 11.154 8.334 -18.504 1.00 78.81 239 ILE A N 1
ATOM 1824 C CA . ILE A 1 239 ? 11.263 8.867 -19.873 1.00 78.81 239 ILE A CA 1
ATOM 1825 C C . ILE A 1 239 ? 12.677 9.398 -20.135 1.00 78.81 239 ILE A C 1
ATOM 1827 O O . ILE A 1 239 ? 13.250 9.141 -21.199 1.00 78.81 239 ILE A O 1
ATOM 1831 N N . ARG A 1 240 ? 13.274 10.115 -19.174 1.00 79.81 240 ARG A N 1
ATOM 1832 C CA . ARG A 1 240 ? 14.668 10.577 -19.267 1.00 79.81 240 ARG A CA 1
ATOM 1833 C C . ARG A 1 240 ? 15.638 9.397 -19.357 1.00 79.81 240 ARG A C 1
ATOM 1835 O O . ARG A 1 240 ? 16.503 9.415 -20.232 1.00 79.81 240 ARG A O 1
ATOM 1842 N N . ARG A 1 241 ? 15.469 8.362 -18.528 1.00 76.88 241 ARG A N 1
ATOM 1843 C CA . ARG A 1 241 ? 16.314 7.156 -18.547 1.00 76.88 241 ARG A CA 1
ATOM 1844 C C . ARG A 1 241 ? 16.187 6.392 -19.870 1.00 76.88 241 ARG A C 1
ATOM 1846 O O . ARG A 1 241 ? 17.202 6.096 -20.490 1.00 76.88 241 ARG A O 1
ATOM 1853 N N . ILE A 1 242 ? 14.968 6.207 -20.386 1.00 80.75 242 ILE A N 1
ATOM 1854 C CA . ILE A 1 242 ? 14.714 5.627 -21.717 1.00 80.75 242 ILE A CA 1
ATOM 1855 C C . ILE A 1 242 ? 15.425 6.434 -22.807 1.00 80.75 242 ILE A C 1
ATOM 1857 O O . ILE A 1 242 ? 16.037 5.849 -23.693 1.00 80.75 242 ILE A O 1
ATOM 1861 N N . ARG A 1 243 ? 15.368 7.774 -22.778 1.00 83.56 243 ARG A N 1
ATOM 1862 C CA . ARG A 1 243 ? 16.064 8.607 -23.780 1.00 83.56 243 ARG A CA 1
ATOM 1863 C C . ARG A 1 243 ? 17.575 8.367 -23.768 1.00 83.56 243 ARG A C 1
ATOM 1865 O O . ARG A 1 243 ? 18.173 8.329 -24.845 1.00 83.56 243 ARG A O 1
ATOM 1872 N N . VAL A 1 244 ? 18.170 8.205 -22.585 1.00 82.56 244 VAL A N 1
ATOM 1873 C CA . VAL A 1 244 ? 19.596 7.881 -22.430 1.00 82.56 244 VAL A CA 1
ATOM 1874 C C . VAL A 1 244 ? 19.891 6.494 -23.003 1.00 82.56 244 VAL A C 1
ATOM 1876 O O . VAL A 1 244 ? 20.739 6.390 -23.890 1.00 82.56 244 VAL A O 1
ATOM 1879 N N . GLU A 1 245 ? 19.138 5.465 -22.609 1.00 81.50 245 GLU A N 1
ATOM 1880 C CA . GLU A 1 245 ? 19.335 4.093 -23.102 1.00 81.50 245 GLU A CA 1
ATOM 1881 C C . GLU A 1 245 ? 19.143 4.002 -24.625 1.00 81.50 245 GLU A C 1
ATOM 1883 O O . GLU A 1 245 ? 20.022 3.516 -25.336 1.00 81.50 245 GLU A O 1
ATOM 1888 N N . LEU A 1 246 ? 18.079 4.610 -25.174 1.00 82.94 246 LEU A N 1
ATOM 1889 C CA . LEU A 1 246 ? 17.814 4.687 -26.621 1.00 82.94 246 LEU A CA 1
ATOM 1890 C C . LEU A 1 246 ? 18.972 5.309 -27.422 1.00 82.94 246 LEU A C 1
ATOM 1892 O O . LEU A 1 246 ? 19.134 5.021 -28.613 1.00 82.94 246 LEU A O 1
ATOM 1896 N N . SER A 1 247 ? 19.761 6.191 -26.802 1.00 80.19 247 SER A N 1
ATOM 1897 C CA . SER A 1 247 ? 20.913 6.827 -27.448 1.00 80.19 247 SER A CA 1
ATOM 1898 C C . SER A 1 247 ? 22.137 5.903 -27.533 1.00 80.19 247 SER A C 1
ATOM 1900 O O . SER A 1 247 ? 22.919 6.030 -28.487 1.00 80.19 247 SER A O 1
ATOM 1902 N N . ALA A 1 248 ? 22.247 4.950 -26.601 1.00 82.00 248 ALA A N 1
ATOM 1903 C CA . ALA A 1 248 ? 23.377 4.044 -26.414 1.00 82.00 248 ALA A CA 1
ATOM 1904 C C . ALA A 1 248 ? 23.130 2.601 -26.904 1.00 82.00 248 ALA A C 1
ATOM 1906 O O . ALA A 1 248 ? 24.081 1.825 -26.944 1.00 82.00 248 ALA A O 1
ATOM 1907 N N . LEU A 1 249 ? 21.904 2.263 -27.330 1.00 82.12 249 LEU A N 1
ATOM 1908 C CA . LEU A 1 249 ? 21.514 0.915 -27.776 1.00 82.12 249 LEU A CA 1
ATOM 1909 C C . LEU A 1 249 ? 22.513 0.241 -28.732 1.00 82.12 249 LEU A C 1
ATOM 1911 O O . LEU A 1 249 ? 22.853 0.782 -29.793 1.00 82.12 249 LEU A O 1
ATOM 1915 N N . GLY A 1 250 ? 22.893 -0.990 -28.388 1.00 77.00 250 GLY A N 1
ATOM 1916 C CA . GLY A 1 250 ? 23.778 -1.854 -29.167 1.00 77.00 250 GLY A CA 1
ATOM 1917 C C . GLY A 1 250 ? 23.087 -3.066 -29.797 1.00 77.00 250 GLY A C 1
ATOM 1918 O O . GLY A 1 250 ? 23.639 -3.653 -30.736 1.00 77.00 250 GLY A O 1
ATOM 1919 N N . SER A 1 251 ? 21.893 -3.442 -29.321 1.00 81.88 251 SER A N 1
ATOM 1920 C CA . SER A 1 251 ? 21.189 -4.652 -29.763 1.00 81.88 251 SER A CA 1
ATOM 1921 C C . SER A 1 251 ? 19.676 -4.476 -29.965 1.00 81.88 251 SER A C 1
ATOM 1923 O O . SER A 1 251 ? 19.044 -3.558 -29.445 1.00 81.88 251 SER A O 1
ATOM 1925 N N . GLN A 1 252 ? 19.074 -5.386 -30.743 1.00 82.62 252 GLN A N 1
ATOM 1926 C CA . GLN A 1 252 ? 17.621 -5.427 -30.945 1.00 82.62 252 GLN A CA 1
ATOM 1927 C C . GLN A 1 252 ? 16.865 -5.827 -29.667 1.00 82.62 252 GLN A C 1
ATOM 1929 O O . GLN A 1 252 ? 15.779 -5.309 -29.424 1.00 82.62 252 GLN A O 1
ATOM 1934 N N . ARG A 1 253 ? 17.455 -6.687 -28.828 1.00 83.56 253 ARG A N 1
ATOM 1935 C CA . ARG A 1 253 ? 16.878 -7.085 -27.536 1.00 83.56 253 ARG A CA 1
ATOM 1936 C C . ARG A 1 253 ? 16.713 -5.886 -26.604 1.00 83.56 253 ARG A C 1
ATOM 1938 O O . ARG A 1 253 ? 15.660 -5.722 -26.002 1.00 83.56 253 ARG A O 1
ATOM 1945 N N . GLU A 1 254 ? 17.719 -5.019 -26.523 1.00 82.94 254 GLU A N 1
ATOM 1946 C CA . GLU A 1 254 ? 17.630 -3.805 -25.704 1.00 82.94 254 GLU A CA 1
ATOM 1947 C C . GLU A 1 254 ? 16.534 -2.852 -26.214 1.00 82.94 254 GLU A C 1
ATOM 1949 O O . GLU A 1 254 ? 15.799 -2.254 -25.431 1.00 82.94 254 GLU A O 1
ATOM 1954 N N . LEU A 1 255 ? 16.354 -2.753 -27.537 1.00 85.31 255 LEU A N 1
ATOM 1955 C CA . LEU A 1 255 ? 15.255 -1.978 -28.112 1.00 85.31 255 LEU A CA 1
ATOM 1956 C C . LEU A 1 255 ? 13.883 -2.552 -27.720 1.00 85.31 255 LEU A C 1
ATOM 1958 O O . LEU A 1 255 ? 12.965 -1.780 -27.450 1.00 85.31 255 LEU A O 1
ATOM 1962 N N . GLU A 1 256 ? 13.725 -3.877 -27.706 1.00 86.81 256 GLU A N 1
ATOM 1963 C CA . GLU A 1 256 ? 12.485 -4.538 -27.278 1.00 86.81 256 GLU A CA 1
ATOM 1964 C C . GLU A 1 256 ? 12.165 -4.246 -25.806 1.00 86.81 256 GLU A C 1
ATOM 1966 O O . GLU A 1 256 ? 11.015 -3.940 -25.496 1.00 86.81 256 GLU A O 1
ATOM 1971 N N . LEU A 1 257 ? 13.176 -4.221 -24.931 1.00 83.12 257 LEU A N 1
ATOM 1972 C CA . LEU A 1 257 ? 13.028 -3.827 -23.524 1.00 83.12 257 LEU A CA 1
ATOM 1973 C C . LEU A 1 257 ? 12.640 -2.346 -23.370 1.00 83.12 257 LEU A C 1
ATOM 1975 O O . LEU A 1 257 ? 11.743 -2.008 -22.605 1.00 83.12 257 LEU A O 1
ATOM 1979 N N . CYS A 1 258 ? 13.225 -1.430 -24.149 1.00 83.38 258 CYS A N 1
ATOM 1980 C CA . CYS A 1 258 ? 12.760 -0.037 -24.147 1.00 83.38 258 CYS A CA 1
ATOM 1981 C C . CYS A 1 258 ? 11.302 0.093 -24.629 1.00 83.38 258 CYS A C 1
ATOM 1983 O O . CYS A 1 258 ? 10.561 0.945 -24.142 1.00 83.38 258 CYS A O 1
ATOM 1985 N N . LEU A 1 259 ? 10.878 -0.725 -25.599 1.00 86.50 259 LEU A N 1
ATOM 1986 C CA . LEU A 1 259 ? 9.502 -0.716 -26.101 1.00 86.50 259 LEU A CA 1
ATOM 1987 C C . LEU A 1 259 ? 8.509 -1.302 -25.093 1.00 86.50 259 LEU A C 1
ATOM 1989 O O . LEU A 1 259 ? 7.401 -0.774 -24.987 1.00 86.50 259 LEU A O 1
ATOM 1993 N N . SER A 1 260 ? 8.889 -2.348 -24.352 1.00 85.75 260 SER A N 1
ATOM 1994 C CA . SER A 1 260 ? 8.043 -2.918 -23.298 1.00 85.75 260 SER A CA 1
ATOM 1995 C C . SER A 1 260 ? 7.798 -1.900 -22.186 1.00 85.75 260 SER A C 1
ATOM 1997 O O . SER A 1 260 ? 6.651 -1.684 -21.809 1.00 85.75 260 SER A O 1
ATOM 1999 N N . VAL A 1 261 ? 8.834 -1.175 -21.761 1.00 83.56 261 VAL A N 1
ATOM 2000 C CA . VAL A 1 261 ? 8.723 -0.076 -20.789 1.00 83.56 261 VAL A CA 1
ATOM 2001 C C . VAL A 1 261 ? 7.758 1.002 -21.275 1.00 83.56 261 VAL A C 1
ATOM 2003 O O . VAL A 1 261 ? 6.860 1.404 -20.541 1.00 83.56 261 VAL A O 1
ATOM 2006 N N . VAL A 1 262 ? 7.910 1.469 -22.519 1.00 84.69 262 VAL A N 1
ATOM 2007 C CA . VAL A 1 262 ? 7.004 2.481 -23.092 1.00 84.69 262 VAL A CA 1
ATOM 2008 C C . VAL A 1 262 ? 5.562 1.972 -23.129 1.00 84.69 262 VAL A C 1
ATOM 2010 O O . VAL A 1 262 ? 4.637 2.743 -22.887 1.00 84.69 262 VAL A O 1
ATOM 2013 N N . SER A 1 263 ? 5.360 0.682 -23.408 1.00 85.75 263 SER A N 1
ATOM 2014 C CA . SER A 1 263 ? 4.034 0.068 -23.359 1.00 85.75 263 SER A CA 1
ATOM 2015 C C . SER A 1 263 ? 3.459 0.046 -21.943 1.00 85.75 263 SER A C 1
ATOM 2017 O O . SER A 1 263 ? 2.274 0.313 -21.792 1.00 85.75 263 SER A O 1
ATOM 2019 N N . ILE A 1 264 ? 4.269 -0.247 -20.922 1.00 81.50 264 ILE A N 1
ATOM 2020 C CA . ILE A 1 264 ? 3.842 -0.245 -19.515 1.00 81.50 264 ILE A CA 1
ATOM 2021 C C . ILE A 1 264 ? 3.451 1.171 -19.083 1.00 81.50 264 ILE A C 1
ATOM 2023 O O . ILE A 1 264 ? 2.360 1.356 -18.549 1.00 81.50 264 ILE A O 1
ATOM 2027 N N . LEU A 1 265 ? 4.279 2.176 -19.390 1.00 79.06 265 LEU A N 1
ATOM 2028 C CA . LEU A 1 265 ? 4.003 3.576 -19.046 1.00 79.06 265 LEU A CA 1
ATOM 2029 C C . LEU A 1 265 ? 2.696 4.093 -19.660 1.00 79.06 265 LEU A C 1
ATOM 2031 O O . LEU A 1 265 ? 1.995 4.863 -19.021 1.00 79.06 265 LEU A O 1
ATOM 2035 N N . ARG A 1 266 ? 2.330 3.638 -20.866 1.00 81.75 266 ARG A N 1
ATOM 2036 C CA . ARG A 1 266 ? 1.038 3.980 -21.489 1.00 81.75 266 ARG A CA 1
ATOM 2037 C C . ARG A 1 266 ? -0.176 3.386 -20.781 1.00 81.75 266 ARG A C 1
ATOM 2039 O O . ARG A 1 266 ? -1.281 3.840 -21.032 1.00 81.75 266 ARG A O 1
ATOM 2046 N N . THR A 1 267 ? 0.011 2.353 -19.961 1.00 80.00 267 THR A N 1
ATOM 2047 C CA . THR A 1 267 ? -1.084 1.758 -19.176 1.00 80.00 267 THR A CA 1
ATOM 2048 C C . THR A 1 267 ? -1.284 2.428 -17.821 1.00 80.00 267 THR A C 1
ATOM 2050 O O . THR A 1 267 ? -2.206 2.052 -17.111 1.00 80.00 267 THR A O 1
ATOM 2053 N N . VAL A 1 268 ? -0.433 3.392 -17.459 1.00 72.69 268 VAL A N 1
ATOM 2054 C CA . VAL A 1 268 ? -0.578 4.189 -16.239 1.00 72.69 268 VAL A CA 1
ATOM 2055 C C . VAL A 1 268 ? -1.622 5.272 -16.502 1.00 72.69 268 VAL A C 1
ATOM 2057 O O . VAL A 1 268 ? -1.426 6.107 -17.384 1.00 72.69 268 VAL A O 1
ATOM 2060 N N . SER A 1 269 ? -2.713 5.271 -15.736 1.00 69.06 269 SER A N 1
ATOM 2061 C CA . SER A 1 269 ? -3.878 6.153 -15.933 1.00 69.06 269 SER A CA 1
ATOM 2062 C C . SER A 1 269 ? -3.522 7.645 -15.979 1.00 69.06 269 SER A C 1
ATOM 2064 O O . SER A 1 269 ? -4.051 8.390 -16.797 1.00 69.06 269 SER A O 1
ATOM 2066 N N . VAL A 1 270 ? -2.560 8.080 -15.162 1.00 66.62 270 VAL A N 1
ATOM 2067 C CA . VAL A 1 270 ? -2.084 9.477 -15.108 1.00 66.62 270 VAL A CA 1
ATOM 2068 C C . VAL A 1 270 ? -1.344 9.907 -16.391 1.00 66.62 270 VAL A C 1
ATOM 2070 O O . VAL A 1 270 ? -1.190 11.100 -16.645 1.00 66.62 270 VAL A O 1
ATOM 2073 N N . LEU A 1 271 ? -0.877 8.958 -17.207 1.00 67.75 271 LEU A N 1
ATOM 2074 C CA . LEU A 1 271 ? 0.014 9.195 -18.351 1.00 67.75 271 LEU A CA 1
ATOM 2075 C C . LEU A 1 271 ? -0.576 8.774 -19.698 1.00 67.75 271 LEU A C 1
ATOM 2077 O O . LEU A 1 271 ? 0.137 8.830 -20.702 1.00 67.75 271 LEU A O 1
ATOM 2081 N N . GLU A 1 272 ? -1.834 8.329 -19.732 1.00 67.38 272 GLU A N 1
ATOM 2082 C CA . GLU A 1 272 ? -2.469 7.787 -20.940 1.00 67.38 272 GLU A CA 1
ATOM 2083 C C . GLU A 1 272 ? -2.324 8.745 -22.140 1.00 67.38 272 GLU A C 1
ATOM 2085 O O . GLU A 1 272 ? -1.928 8.323 -23.231 1.00 67.38 272 GLU A O 1
ATOM 2090 N N . ASP A 1 273 ? -2.497 10.047 -21.887 1.00 69.88 273 ASP A N 1
ATOM 2091 C CA . ASP A 1 273 ? -2.404 11.130 -22.873 1.00 69.88 273 ASP A CA 1
ATOM 2092 C C . ASP A 1 273 ? -1.121 11.986 -22.759 1.00 69.88 273 ASP A C 1
ATOM 2094 O O . ASP A 1 273 ? -1.053 13.088 -23.310 1.00 69.88 273 ASP A O 1
ATOM 2098 N N . ASP A 1 274 ? -0.075 11.526 -22.058 1.00 75.31 274 ASP A N 1
ATOM 2099 C CA . ASP A 1 274 ? 1.141 12.333 -21.876 1.00 75.31 274 ASP A CA 1
ATOM 2100 C C . ASP A 1 274 ? 1.917 12.500 -23.203 1.00 75.31 274 ASP A C 1
ATOM 2102 O O . ASP A 1 274 ? 2.532 11.566 -23.743 1.00 75.31 274 ASP A O 1
ATOM 2106 N N . GLU A 1 275 ? 1.948 13.736 -23.718 1.00 78.81 275 GLU A N 1
ATOM 2107 C CA . GLU A 1 275 ? 2.670 14.120 -24.938 1.00 78.81 275 GLU A CA 1
ATOM 2108 C C . GLU A 1 275 ? 4.152 13.710 -24.905 1.00 78.81 275 GLU A C 1
ATOM 2110 O O . GLU A 1 275 ? 4.736 13.372 -25.939 1.00 78.81 275 GLU A O 1
ATOM 2115 N N . ARG A 1 276 ? 4.779 13.663 -23.725 1.00 79.00 276 ARG A N 1
ATOM 2116 C CA . ARG A 1 276 ? 6.195 13.295 -23.561 1.00 79.00 276 ARG A CA 1
ATOM 2117 C C . ARG A 1 276 ? 6.456 11.840 -23.950 1.00 79.00 276 ARG A C 1
ATOM 2119 O O . ARG A 1 276 ? 7.542 11.528 -24.452 1.00 79.00 276 ARG A O 1
ATOM 2126 N N . ILE A 1 277 ? 5.473 10.955 -23.763 1.00 77.88 277 ILE A N 1
ATOM 2127 C CA . ILE A 1 277 ? 5.532 9.563 -24.229 1.00 77.88 277 ILE A CA 1
ATOM 2128 C C . ILE A 1 277 ? 5.394 9.523 -25.755 1.00 77.88 277 ILE A C 1
ATOM 2130 O O . ILE A 1 277 ? 6.100 8.760 -26.422 1.00 77.88 277 ILE A O 1
ATOM 2134 N N . ALA A 1 278 ? 4.549 10.375 -26.344 1.00 80.75 278 ALA A N 1
ATOM 2135 C CA . ALA A 1 278 ? 4.449 10.504 -27.798 1.00 80.75 278 ALA A CA 1
ATOM 2136 C C . ALA A 1 278 ? 5.764 11.016 -28.423 1.00 80.75 278 ALA A C 1
ATOM 2138 O O . ALA A 1 278 ? 6.191 10.521 -29.473 1.00 80.75 278 ALA A O 1
ATOM 2139 N N . GLU A 1 279 ? 6.477 11.924 -27.749 1.00 86.00 279 GLU A N 1
ATOM 2140 C CA . GLU A 1 279 ? 7.786 12.420 -28.193 1.00 86.00 279 GLU A CA 1
ATOM 2141 C C . GLU A 1 279 ? 8.857 11.322 -28.301 1.00 86.00 279 GLU A C 1
ATOM 2143 O O . GLU A 1 279 ? 9.786 11.456 -29.109 1.00 86.00 279 GLU A O 1
ATOM 2148 N N . LEU A 1 280 ? 8.726 10.210 -27.560 1.00 83.50 280 LEU A N 1
ATOM 2149 C CA . LEU A 1 280 ? 9.639 9.063 -27.655 1.00 83.50 280 LEU A CA 1
ATOM 2150 C C . LEU A 1 280 ? 9.574 8.351 -29.018 1.00 83.50 280 LEU A C 1
ATOM 2152 O O . LEU A 1 280 ? 10.514 7.641 -29.384 1.00 83.50 280 LEU A O 1
ATOM 2156 N N . ALA A 1 281 ? 8.548 8.593 -29.840 1.00 83.25 281 ALA A N 1
ATOM 2157 C CA . ALA A 1 281 ? 8.450 8.012 -31.181 1.00 83.25 281 ALA A CA 1
ATOM 2158 C C . ALA A 1 281 ? 9.653 8.369 -32.079 1.00 83.25 281 ALA A C 1
ATOM 2160 O O . ALA A 1 281 ? 10.121 7.543 -32.871 1.00 83.25 281 ALA A O 1
ATOM 2161 N N . ARG A 1 282 ? 10.196 9.588 -31.943 1.00 85.00 282 ARG A N 1
ATOM 2162 C CA . ARG A 1 282 ? 11.367 10.054 -32.708 1.00 85.00 282 ARG A CA 1
ATOM 2163 C C . ARG A 1 282 ? 12.676 9.359 -32.302 1.00 85.00 282 ARG A C 1
ATOM 2165 O O . ARG A 1 282 ? 13.357 8.857 -33.195 1.00 85.00 282 ARG A O 1
ATOM 2172 N N . PRO A 1 283 ? 13.087 9.308 -31.021 1.00 84.94 283 PRO A N 1
ATOM 2173 C CA . PRO A 1 283 ? 14.288 8.571 -30.634 1.00 84.94 283 PRO A CA 1
ATOM 2174 C C . PRO A 1 283 ? 14.158 7.065 -30.904 1.00 84.94 283 PRO A C 1
ATOM 2176 O O . PRO A 1 283 ? 15.120 6.471 -31.387 1.00 84.94 283 PRO A O 1
ATOM 2179 N N . ILE A 1 284 ? 12.973 6.466 -30.731 1.00 87.44 284 ILE A N 1
ATOM 2180 C CA . ILE A 1 284 ? 12.727 5.053 -31.072 1.00 87.44 284 ILE A CA 1
ATOM 2181 C C . ILE A 1 284 ? 12.931 4.795 -32.571 1.00 87.44 284 ILE A C 1
ATOM 2183 O O . ILE A 1 284 ? 13.577 3.816 -32.952 1.00 87.44 284 ILE A O 1
ATOM 2187 N N . SER A 1 285 ? 12.401 5.654 -33.449 1.00 84.62 285 SER A N 1
ATOM 2188 C CA . SER A 1 285 ? 12.558 5.475 -34.899 1.00 84.62 285 SER A CA 1
ATOM 2189 C C . SER A 1 285 ? 14.015 5.626 -35.342 1.00 84.62 285 SER A C 1
ATOM 2191 O O . SER A 1 285 ? 14.496 4.827 -36.149 1.00 84.62 285 SER A O 1
ATOM 2193 N N . ARG A 1 286 ? 14.754 6.576 -34.752 1.00 87.50 286 ARG A N 1
ATOM 2194 C CA . ARG A 1 286 ? 16.202 6.716 -34.970 1.00 87.50 286 ARG A CA 1
ATOM 2195 C C . ARG A 1 286 ? 16.970 5.486 -34.498 1.00 87.50 286 ARG A C 1
ATOM 2197 O O . ARG A 1 286 ? 17.830 5.013 -35.235 1.00 87.50 286 ARG A O 1
ATOM 2204 N N . ALA A 1 287 ? 16.664 4.953 -33.316 1.00 85.19 287 ALA A N 1
ATOM 2205 C CA . ALA A 1 287 ? 17.307 3.749 -32.794 1.00 85.19 287 ALA A CA 1
ATOM 2206 C C . ALA A 1 287 ? 17.049 2.528 -33.693 1.00 85.19 287 ALA A C 1
ATOM 2208 O O . ALA A 1 287 ? 17.994 1.850 -34.094 1.00 85.19 287 ALA A O 1
ATOM 2209 N N . LYS A 1 288 ? 15.793 2.313 -34.115 1.00 86.69 288 LYS A N 1
ATOM 2210 C CA . LYS A 1 288 ? 15.421 1.279 -35.099 1.00 86.69 288 LYS A CA 1
ATOM 2211 C C . LYS A 1 288 ? 16.234 1.398 -36.385 1.00 86.69 288 LYS A C 1
ATOM 2213 O O . LYS A 1 288 ? 16.720 0.396 -36.904 1.00 86.69 288 LYS A O 1
ATOM 2218 N N . TRP A 1 289 ? 16.379 2.616 -36.904 1.00 86.12 289 TRP A N 1
ATOM 2219 C CA . TRP A 1 289 ? 17.137 2.853 -38.127 1.00 86.12 289 TRP A CA 1
ATOM 2220 C C . TRP A 1 289 ? 18.637 2.605 -37.934 1.00 86.12 289 TRP A C 1
ATOM 2222 O O . TRP A 1 289 ? 19.243 1.928 -38.759 1.00 86.12 289 TRP A O 1
ATOM 2232 N N . ARG A 1 290 ? 19.221 3.062 -36.817 1.00 87.12 290 ARG A N 1
ATOM 2233 C CA . ARG A 1 290 ? 20.629 2.805 -36.462 1.00 87.12 290 ARG A CA 1
ATOM 2234 C C . ARG A 1 290 ? 20.926 1.311 -36.359 1.00 87.12 290 ARG A C 1
ATOM 2236 O O . ARG A 1 290 ? 21.903 0.868 -36.951 1.00 87.12 290 ARG A O 1
ATOM 2243 N N . LEU A 1 291 ? 20.083 0.538 -35.674 1.00 86.44 291 LEU A N 1
ATOM 2244 C CA . LEU A 1 291 ? 20.257 -0.913 -35.541 1.00 86.44 291 LEU A CA 1
ATOM 2245 C C . LEU A 1 291 ? 20.152 -1.617 -36.898 1.00 86.44 291 LEU A C 1
ATOM 2247 O O . LEU A 1 291 ? 21.052 -2.366 -37.266 1.00 86.44 291 LEU A O 1
ATOM 2251 N N . ARG A 1 292 ? 19.133 -1.287 -37.706 1.00 83.62 292 ARG A N 1
ATOM 2252 C CA . ARG A 1 292 ? 19.004 -1.818 -39.075 1.00 83.62 292 ARG A CA 1
ATOM 2253 C C . ARG A 1 292 ? 20.201 -1.470 -39.956 1.00 83.62 292 ARG A C 1
ATOM 2255 O O . ARG A 1 292 ? 20.613 -2.288 -40.772 1.00 83.62 292 ARG A O 1
ATOM 2262 N N . PHE A 1 293 ? 20.755 -0.269 -39.809 1.00 84.44 293 PHE A N 1
ATOM 2263 C CA . PHE A 1 293 ? 21.925 0.163 -40.565 1.00 84.44 293 PHE A CA 1
ATOM 2264 C C . PHE A 1 293 ? 23.198 -0.559 -40.109 1.00 84.44 293 PHE A C 1
ATOM 2266 O O . PHE A 1 293 ? 23.982 -0.995 -40.949 1.00 84.44 293 PHE A O 1
ATOM 2273 N N . LEU A 1 294 ? 23.389 -0.740 -38.799 1.00 80.69 294 LEU A N 1
ATOM 2274 C CA . LEU A 1 294 ? 24.504 -1.506 -38.236 1.00 80.69 294 LEU A CA 1
ATOM 2275 C C . LEU A 1 294 ? 24.449 -2.978 -38.655 1.00 80.69 294 LEU A C 1
ATOM 2277 O O . LEU A 1 294 ? 25.473 -3.534 -39.055 1.00 80.69 294 LEU A O 1
ATOM 2281 N N . ASP A 1 295 ? 23.270 -3.594 -38.623 1.00 79.31 295 ASP A N 1
ATOM 2282 C CA . ASP A 1 295 ? 23.088 -4.969 -39.082 1.00 79.31 295 ASP A CA 1
ATOM 2283 C C . ASP A 1 295 ? 23.252 -5.080 -40.598 1.00 79.31 295 ASP A C 1
ATOM 2285 O O . ASP A 1 295 ? 23.974 -5.956 -41.068 1.00 79.31 295 ASP A O 1
ATOM 2289 N N . GLY A 1 296 ? 22.704 -4.137 -41.369 1.00 77.88 296 GLY A N 1
ATOM 2290 C CA . GLY A 1 296 ? 22.926 -4.053 -42.813 1.00 77.88 296 GLY A CA 1
ATOM 2291 C C . GLY A 1 296 ? 24.409 -3.930 -43.170 1.00 77.88 296 GLY A C 1
ATOM 2292 O O . GLY A 1 296 ? 24.903 -4.673 -44.015 1.00 77.88 296 GLY A O 1
ATOM 2293 N N . LEU A 1 297 ? 25.158 -3.068 -42.477 1.00 78.25 297 LEU A N 1
ATOM 2294 C CA . LEU A 1 297 ? 26.610 -2.936 -42.630 1.00 78.25 297 LEU A CA 1
ATOM 2295 C C . LEU A 1 297 ? 27.354 -4.222 -42.268 1.00 78.25 297 LEU A C 1
ATOM 2297 O O . LEU A 1 297 ? 28.284 -4.609 -42.976 1.00 78.25 297 LEU A O 1
ATOM 2301 N N . ARG A 1 298 ? 26.963 -4.903 -41.184 1.00 77.19 298 ARG A N 1
ATOM 2302 C CA . ARG A 1 298 ? 27.554 -6.193 -40.798 1.00 77.19 298 ARG A CA 1
ATOM 2303 C C . ARG A 1 298 ? 27.296 -7.258 -41.860 1.00 77.19 298 ARG A C 1
ATOM 2305 O O . ARG A 1 298 ? 28.224 -7.991 -42.202 1.00 77.19 298 ARG A O 1
ATOM 2312 N N . THR A 1 299 ? 26.088 -7.323 -42.412 1.00 76.31 299 THR A N 1
ATOM 2313 C CA . THR A 1 299 ? 25.733 -8.275 -43.472 1.00 76.31 299 THR A CA 1
ATOM 2314 C C . THR A 1 299 ? 26.472 -7.960 -44.770 1.00 76.31 299 THR A C 1
ATOM 2316 O O . THR A 1 299 ? 27.042 -8.868 -45.369 1.00 76.31 299 THR A O 1
ATOM 2319 N N . ILE A 1 300 ? 26.575 -6.684 -45.159 1.00 75.31 300 ILE A N 1
ATOM 2320 C CA . ILE A 1 300 ? 27.361 -6.253 -46.325 1.00 75.31 300 ILE A CA 1
ATOM 2321 C C . ILE A 1 300 ? 28.839 -6.594 -46.131 1.00 75.31 300 ILE A C 1
ATOM 2323 O O . ILE A 1 300 ? 29.450 -7.154 -47.032 1.00 75.31 300 ILE A O 1
ATOM 2327 N N . ARG A 1 301 ? 29.415 -6.333 -44.952 1.00 71.38 301 ARG A N 1
ATOM 2328 C CA . ARG A 1 301 ? 30.812 -6.676 -44.645 1.00 71.38 301 ARG A CA 1
ATOM 2329 C C . ARG A 1 301 ? 31.061 -8.186 -44.664 1.00 71.38 301 ARG A C 1
ATOM 2331 O O . ARG A 1 301 ? 32.127 -8.623 -45.086 1.00 71.38 301 ARG A O 1
ATOM 2338 N N . ARG A 1 302 ? 30.094 -8.993 -44.216 1.00 71.50 302 ARG A N 1
ATOM 2339 C CA . ARG A 1 302 ? 30.167 -10.460 -44.304 1.00 71.50 302 ARG A CA 1
ATOM 2340 C C . ARG A 1 302 ? 30.008 -10.967 -45.738 1.00 71.50 302 ARG A C 1
ATOM 2342 O O . ARG A 1 302 ? 30.648 -11.951 -46.079 1.00 71.50 302 ARG A O 1
ATOM 2349 N N . ALA A 1 303 ? 29.205 -10.304 -46.567 1.00 69.25 303 ALA A N 1
ATOM 2350 C CA . ALA A 1 303 ? 28.974 -10.678 -47.964 1.00 69.25 303 ALA A CA 1
ATOM 2351 C C . ALA A 1 303 ? 30.074 -10.180 -48.923 1.00 69.25 303 ALA A C 1
ATOM 2353 O O . ALA A 1 303 ? 30.349 -10.826 -49.936 1.00 69.25 303 ALA A O 1
ATOM 2354 N N . SER A 1 304 ? 30.732 -9.062 -48.603 1.00 66.31 304 SER A N 1
ATOM 2355 C CA . SER A 1 304 ? 31.815 -8.492 -49.411 1.00 66.31 304 SER A CA 1
ATOM 2356 C C . SER A 1 304 ? 33.130 -9.258 -49.260 1.00 66.31 304 SER A C 1
ATOM 2358 O O . SER A 1 304 ? 33.923 -9.322 -50.192 1.00 66.31 304 SER A O 1
ATOM 2360 N N . LEU A 1 305 ? 33.355 -9.890 -48.108 1.00 65.56 305 LEU A N 1
ATOM 2361 C CA . LEU A 1 305 ? 34.545 -10.696 -47.841 1.00 65.56 305 LEU A CA 1
ATOM 2362 C C . LEU A 1 305 ? 34.707 -11.886 -48.813 1.00 65.56 305 LEU A C 1
ATOM 2364 O O . LEU A 1 305 ? 35.756 -11.976 -49.449 1.00 65.56 305 LEU A O 1
ATOM 2368 N N . PRO A 1 306 ? 33.708 -12.769 -49.013 1.00 68.69 306 PRO A N 1
ATOM 2369 C CA . PRO A 1 306 ? 33.833 -13.887 -49.948 1.00 68.69 306 PRO A CA 1
ATOM 2370 C C . PRO A 1 306 ? 33.896 -13.437 -51.412 1.00 68.69 306 PRO A C 1
ATOM 2372 O O . PRO A 1 306 ? 34.602 -14.054 -52.203 1.00 68.69 306 PRO A O 1
ATOM 2375 N N . THR A 1 307 ? 33.218 -12.347 -51.785 1.00 69.12 307 THR A N 1
ATOM 2376 C CA . THR A 1 307 ? 33.293 -11.801 -53.152 1.00 69.12 307 THR A CA 1
ATOM 2377 C C . THR A 1 307 ? 34.657 -11.182 -53.445 1.00 69.12 307 THR A C 1
ATOM 2379 O O . THR A 1 307 ? 35.208 -11.413 -54.519 1.00 69.12 307 THR A O 1
ATOM 2382 N N . PHE A 1 308 ? 35.250 -10.467 -52.486 1.00 69.31 308 PHE A N 1
ATOM 2383 C CA . PHE A 1 308 ? 36.601 -9.922 -52.621 1.00 69.31 308 PHE A CA 1
ATOM 2384 C C . PHE A 1 308 ? 37.662 -11.031 -52.679 1.00 69.31 308 PHE A C 1
ATOM 2386 O O . PHE A 1 308 ? 38.559 -10.987 -53.520 1.00 69.31 308 PHE A O 1
ATOM 2393 N N . VAL A 1 309 ? 37.529 -12.067 -51.843 1.00 73.50 309 VAL A N 1
ATOM 2394 C CA . VAL A 1 309 ? 38.391 -13.261 -51.888 1.00 73.50 309 VAL A CA 1
ATOM 2395 C C . VAL A 1 309 ? 38.240 -14.003 -53.220 1.00 73.50 309 VAL A C 1
ATOM 2397 O O . VAL A 1 309 ? 39.243 -14.386 -53.818 1.00 73.50 309 VAL A O 1
ATOM 2400 N N . GLY A 1 310 ? 37.014 -14.153 -53.730 1.00 74.06 310 GLY A N 1
ATOM 2401 C CA . GLY A 1 310 ? 36.752 -14.766 -55.032 1.00 74.06 310 GLY A CA 1
ATOM 2402 C C . GLY A 1 310 ? 37.386 -13.996 -56.194 1.00 74.06 310 GLY A C 1
ATOM 2403 O O . GLY A 1 310 ? 38.057 -14.596 -57.032 1.00 74.06 310 GLY A O 1
ATOM 2404 N N . LEU A 1 311 ? 37.249 -12.666 -56.215 1.00 75.44 311 LEU A N 1
ATOM 2405 C CA . LEU A 1 311 ? 37.869 -11.808 -57.233 1.00 75.44 311 LEU A CA 1
ATOM 2406 C C . LEU A 1 311 ? 39.400 -11.871 -57.196 1.00 75.44 311 LEU A C 1
ATOM 2408 O O . LEU A 1 311 ? 40.030 -12.005 -58.245 1.00 75.44 311 LEU A O 1
ATOM 2412 N N . MET A 1 312 ? 40.002 -11.840 -56.004 1.00 74.81 312 MET A N 1
ATOM 2413 C CA . MET A 1 312 ? 41.450 -12.014 -55.850 1.00 74.81 312 MET A CA 1
ATOM 2414 C C . MET A 1 312 ? 41.915 -13.401 -56.311 1.00 74.81 312 MET A C 1
ATOM 2416 O O . MET A 1 312 ? 42.955 -13.513 -56.958 1.00 74.81 312 MET A O 1
ATOM 2420 N N . GLY A 1 313 ? 41.130 -14.449 -56.044 1.00 74.81 313 GLY A N 1
ATOM 2421 C CA . GLY A 1 313 ? 41.404 -15.805 -56.524 1.00 74.81 313 GLY A CA 1
ATOM 2422 C C . GLY A 1 313 ? 41.401 -15.909 -58.052 1.00 74.81 313 GLY A C 1
ATOM 2423 O O . GLY A 1 313 ? 42.320 -16.485 -58.631 1.00 74.81 313 GLY A O 1
ATOM 2424 N N . ILE A 1 314 ? 40.421 -15.293 -58.720 1.00 78.25 314 ILE A N 1
ATOM 2425 C CA . ILE A 1 314 ? 40.354 -15.246 -60.191 1.00 78.25 314 ILE A CA 1
ATOM 2426 C C . ILE A 1 314 ? 41.535 -14.445 -60.761 1.00 78.25 314 ILE A C 1
ATOM 2428 O O . ILE A 1 314 ? 42.188 -14.891 -61.707 1.00 78.25 314 ILE A O 1
ATOM 2432 N N . GLY A 1 315 ? 41.867 -13.301 -60.156 1.00 75.06 315 GLY A N 1
ATOM 2433 C CA . GLY A 1 315 ? 43.034 -12.501 -60.537 1.00 75.06 315 GLY A CA 1
ATOM 2434 C C . GLY A 1 315 ? 44.343 -13.293 -60.446 1.00 75.06 315 GLY A C 1
ATOM 2435 O O . GLY A 1 315 ? 45.128 -13.306 -61.393 1.00 75.06 315 GLY A O 1
ATOM 2436 N N . ALA A 1 316 ? 44.548 -14.037 -59.357 1.00 74.75 316 ALA A N 1
ATOM 2437 C CA . ALA A 1 316 ? 45.723 -14.889 -59.187 1.00 74.75 316 ALA A CA 1
ATOM 2438 C C . ALA A 1 316 ? 45.785 -16.031 -60.220 1.00 74.75 316 ALA A C 1
ATOM 2440 O O . ALA A 1 316 ? 46.854 -16.304 -60.767 1.00 74.75 316 ALA A O 1
ATOM 2441 N N . LEU A 1 317 ? 44.650 -16.664 -60.539 1.00 77.75 317 LEU A N 1
ATOM 2442 C CA . LEU A 1 317 ? 44.578 -17.724 -61.552 1.00 77.75 317 LEU A CA 1
ATOM 2443 C C . LEU A 1 317 ? 44.891 -17.205 -62.960 1.00 77.75 317 LEU A C 1
ATOM 2445 O O . LEU A 1 317 ? 45.644 -17.842 -63.693 1.00 77.75 317 LEU A O 1
ATOM 2449 N N . THR A 1 318 ? 44.364 -16.036 -63.330 1.00 76.88 318 THR A N 1
ATOM 2450 C CA . THR A 1 318 ? 44.654 -15.419 -64.637 1.00 76.88 318 THR A CA 1
ATOM 2451 C C . THR A 1 318 ? 46.120 -15.006 -64.765 1.00 76.88 318 THR A C 1
ATOM 2453 O O . THR A 1 318 ? 46.748 -15.300 -65.781 1.00 76.88 318 THR A O 1
ATOM 2456 N N . ALA A 1 319 ? 46.709 -14.417 -63.720 1.00 73.62 319 ALA A N 1
ATOM 2457 C CA . ALA A 1 319 ? 48.133 -14.095 -63.694 1.00 73.62 319 ALA A CA 1
ATOM 2458 C C . ALA A 1 319 ? 49.012 -15.357 -63.775 1.00 73.62 319 ALA A C 1
ATOM 2460 O O . ALA A 1 319 ? 49.998 -15.377 -64.512 1.00 73.62 319 ALA A O 1
ATOM 2461 N N . GLY A 1 320 ? 48.627 -16.427 -63.072 1.00 77.25 320 GLY A N 1
ATOM 2462 C CA . GLY A 1 320 ? 49.294 -17.727 -63.141 1.00 77.25 320 GLY A CA 1
ATOM 2463 C C . GLY A 1 320 ? 49.229 -18.353 -64.536 1.00 77.25 320 GLY A C 1
ATOM 2464 O O . GLY A 1 320 ? 50.246 -18.824 -65.038 1.00 77.25 320 GLY A O 1
ATOM 2465 N N . TYR A 1 321 ? 48.068 -18.295 -65.196 1.00 77.62 321 TYR A N 1
ATOM 2466 C CA . TYR A 1 321 ? 47.895 -18.768 -66.572 1.00 77.62 321 TYR A CA 1
ATOM 2467 C C . TYR A 1 321 ? 48.773 -17.991 -67.560 1.00 77.62 321 TYR A C 1
ATOM 2469 O O . TYR A 1 321 ? 49.478 -18.600 -68.361 1.00 77.62 321 TYR A O 1
ATOM 2477 N N . ILE A 1 322 ? 48.789 -16.657 -67.467 1.00 76.50 322 ILE A N 1
ATOM 2478 C CA . ILE A 1 322 ? 49.634 -15.806 -68.317 1.00 76.50 322 ILE A CA 1
ATOM 2479 C C . ILE A 1 322 ? 51.118 -16.123 -68.083 1.00 76.50 322 ILE A C 1
ATOM 2481 O O . ILE A 1 322 ? 51.869 -16.290 -69.042 1.00 76.50 322 ILE A O 1
ATOM 2485 N N . GLY A 1 323 ? 51.541 -16.269 -66.824 1.00 73.62 323 GLY A N 1
ATOM 2486 C CA . GLY A 1 323 ? 52.916 -16.639 -66.485 1.00 73.62 323 GLY A CA 1
ATOM 2487 C C . GLY A 1 323 ? 53.319 -18.009 -67.039 1.00 73.62 323 GLY A C 1
ATOM 2488 O O . GLY A 1 323 ? 54.407 -18.151 -67.597 1.00 73.62 323 GLY A O 1
ATOM 2489 N N . LEU A 1 324 ? 52.430 -19.003 -66.947 1.00 74.31 324 LEU A N 1
ATOM 2490 C CA . LEU A 1 324 ? 52.655 -20.348 -67.479 1.00 74.31 324 LEU A CA 1
ATOM 2491 C C . LEU A 1 324 ? 52.716 -20.350 -69.015 1.00 74.31 324 LEU A C 1
ATOM 2493 O O . LEU A 1 324 ? 53.604 -20.975 -69.591 1.00 74.31 324 LEU A O 1
ATOM 2497 N N . ALA A 1 325 ? 51.822 -19.613 -69.678 1.00 70.69 325 ALA A N 1
ATOM 2498 C CA . ALA A 1 325 ? 51.806 -19.474 -71.132 1.00 70.69 325 ALA A CA 1
ATOM 2499 C C . ALA A 1 325 ? 53.108 -18.843 -71.657 1.00 70.69 325 ALA A C 1
ATOM 2501 O O . ALA A 1 325 ? 53.712 -19.361 -72.596 1.00 70.69 325 ALA A O 1
ATOM 2502 N N . VAL A 1 326 ? 53.597 -17.784 -71.000 1.00 71.56 326 VAL A N 1
ATOM 2503 C CA . VAL A 1 326 ? 54.879 -17.138 -71.338 1.00 71.56 326 VAL A CA 1
ATOM 2504 C C . VAL A 1 326 ? 56.068 -18.076 -71.094 1.00 71.56 326 VAL A C 1
ATOM 2506 O O . VAL A 1 326 ? 57.020 -18.083 -71.879 1.00 71.56 326 VAL A O 1
ATOM 2509 N N . LEU A 1 327 ? 56.028 -18.891 -70.035 1.00 71.56 327 LEU A N 1
ATOM 2510 C CA . LEU A 1 327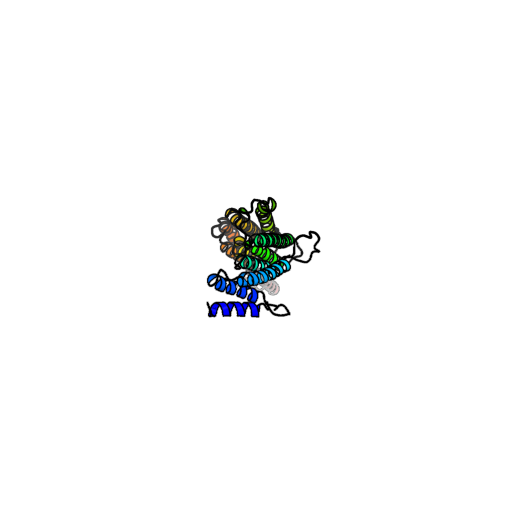 ? 57.076 -19.872 -69.744 1.00 71.56 327 LEU A CA 1
ATOM 2511 C C . LEU A 1 327 ? 57.150 -20.958 -70.830 1.00 71.56 327 LEU A C 1
ATOM 2513 O O . LEU A 1 327 ? 58.240 -21.278 -71.301 1.00 71.56 327 LEU A O 1
ATOM 2517 N N . ILE A 1 328 ? 56.000 -21.490 -71.257 1.00 68.19 328 ILE A N 1
ATOM 2518 C CA . ILE A 1 328 ? 55.912 -22.508 -72.316 1.00 68.19 328 ILE A CA 1
ATOM 2519 C C . ILE A 1 328 ? 56.392 -21.935 -73.655 1.00 68.19 328 ILE A C 1
ATOM 2521 O O . ILE A 1 328 ? 57.177 -22.584 -74.346 1.00 68.19 328 ILE A O 1
ATOM 2525 N N . GLN A 1 329 ? 56.001 -20.700 -73.987 1.00 66.50 329 GLN A N 1
ATOM 2526 C CA . GLN A 1 329 ? 56.438 -20.023 -75.210 1.00 66.50 329 GLN A CA 1
ATOM 2527 C C . GLN A 1 329 ? 57.963 -19.818 -75.245 1.00 66.50 329 GLN A C 1
ATOM 2529 O O . GLN A 1 329 ? 58.581 -19.986 -76.294 1.00 66.50 329 GLN A O 1
ATOM 2534 N N . ARG A 1 330 ? 58.592 -19.517 -74.097 1.00 66.06 330 ARG A N 1
ATOM 2535 C CA . ARG A 1 330 ? 60.058 -19.395 -73.987 1.00 66.06 330 ARG A CA 1
ATOM 2536 C C . ARG A 1 330 ? 60.805 -20.728 -74.016 1.00 66.06 330 ARG A C 1
ATOM 2538 O O . ARG A 1 330 ? 61.956 -20.740 -74.432 1.00 66.06 330 ARG A O 1
ATOM 2545 N N . LEU A 1 331 ? 60.197 -21.814 -73.541 1.00 64.94 331 LEU A N 1
ATOM 2546 C CA . LEU A 1 331 ? 60.846 -23.129 -73.471 1.00 64.94 331 LEU A CA 1
ATOM 2547 C C . LEU A 1 331 ? 60.760 -23.919 -74.778 1.00 64.94 331 LEU A C 1
ATOM 2549 O O . LEU A 1 331 ? 61.660 -24.705 -75.056 1.00 64.94 331 LEU A O 1
ATOM 2553 N N . TYR A 1 332 ? 59.692 -23.731 -75.555 1.00 66.44 332 TYR A N 1
ATOM 2554 C CA . TYR A 1 332 ? 59.405 -24.570 -76.721 1.00 66.44 332 TYR A CA 1
ATOM 2555 C C . TYR A 1 332 ? 59.368 -23.815 -78.058 1.00 66.44 332 TYR A C 1
ATOM 2557 O O . TYR A 1 332 ? 59.106 -24.450 -79.071 1.00 66.44 332 TYR A O 1
ATOM 2565 N N . GLU A 1 333 ? 59.609 -22.496 -78.086 1.00 60.00 333 GLU A N 1
ATOM 2566 C CA . GLU A 1 333 ? 59.558 -21.645 -79.300 1.00 60.00 333 GLU A CA 1
ATOM 2567 C C . GLU A 1 333 ? 58.254 -21.783 -80.121 1.00 60.00 333 GLU A C 1
ATOM 2569 O O . GLU A 1 333 ? 58.201 -21.486 -81.314 1.00 60.00 333 GLU A O 1
ATOM 2574 N N . ILE A 1 334 ? 57.163 -22.210 -79.480 1.00 60.88 334 ILE A N 1
ATOM 2575 C CA . ILE A 1 334 ? 55.844 -22.359 -80.101 1.00 60.88 334 ILE A CA 1
ATOM 2576 C C . ILE A 1 334 ? 54.962 -21.190 -79.660 1.00 60.88 334 ILE A C 1
ATOM 2578 O O . ILE A 1 334 ? 54.773 -20.953 -78.467 1.00 60.88 334 ILE A O 1
ATOM 2582 N N . ASN A 1 335 ? 54.386 -20.470 -80.627 1.00 57.19 335 ASN A N 1
ATOM 2583 C CA . ASN A 1 335 ? 53.402 -19.420 -80.364 1.00 57.19 335 ASN A CA 1
ATOM 2584 C C . ASN A 1 335 ? 52.063 -20.045 -79.957 1.00 57.19 335 ASN A C 1
ATOM 2586 O O . ASN A 1 335 ? 51.308 -20.518 -80.804 1.00 57.19 335 ASN A O 1
ATOM 2590 N N . LEU A 1 336 ? 51.767 -20.032 -78.659 1.00 56.25 336 LEU A N 1
ATOM 2591 C CA . LEU A 1 336 ? 50.435 -20.341 -78.146 1.00 56.25 336 LEU A CA 1
ATOM 2592 C C . LEU A 1 336 ? 49.558 -19.079 -78.185 1.00 56.25 336 LEU A C 1
ATOM 2594 O O . LEU A 1 336 ? 50.010 -18.018 -77.744 1.00 56.25 336 LEU A O 1
ATOM 2598 N N . PRO A 1 337 ? 48.313 -19.159 -78.686 1.00 53.72 337 PRO A N 1
ATOM 2599 C CA . PRO A 1 337 ? 47.388 -18.039 -78.612 1.00 53.72 337 PRO A CA 1
ATOM 2600 C C . PRO A 1 337 ? 47.041 -17.755 -77.144 1.00 53.72 337 PRO A C 1
ATOM 2602 O O . PRO A 1 337 ? 46.509 -18.60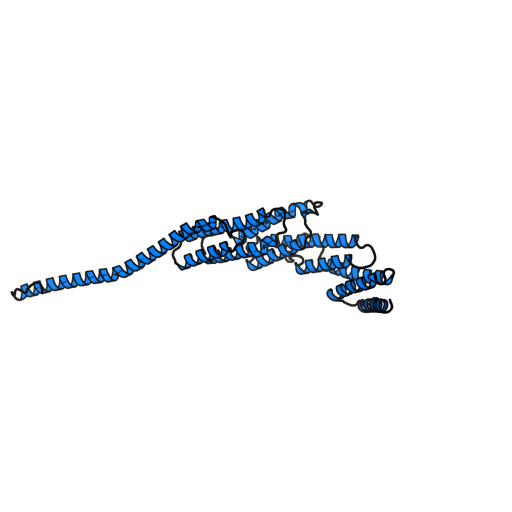2 -76.430 1.00 53.72 337 PRO A O 1
ATOM 2605 N N . LEU A 1 338 ? 47.360 -16.544 -76.679 1.00 55.75 338 LEU A N 1
ATOM 2606 C CA . LEU A 1 338 ? 46.935 -16.026 -75.376 1.00 55.75 338 LEU A CA 1
ATOM 2607 C C . LEU A 1 338 ? 45.507 -15.471 -75.468 1.00 55.75 338 LEU A C 1
ATOM 2609 O O . LEU A 1 338 ? 45.273 -14.274 -75.344 1.00 55.75 338 LEU A O 1
ATOM 2613 N N . ALA A 1 339 ? 44.567 -16.370 -75.717 1.00 45.19 339 ALA A N 1
ATOM 2614 C CA . ALA A 1 339 ? 43.133 -16.259 -75.466 1.00 45.19 339 ALA A CA 1
ATOM 2615 C C . ALA A 1 339 ? 42.527 -17.645 -75.758 1.00 45.19 339 ALA A C 1
ATOM 2617 O O . ALA A 1 339 ? 43.145 -18.402 -76.513 1.00 45.19 339 ALA A O 1
ATOM 2618 N N . PRO A 1 340 ? 41.368 -18.014 -75.184 1.00 47.16 340 PRO A N 1
ATOM 2619 C CA . PRO A 1 340 ? 40.555 -19.039 -75.830 1.00 47.16 340 PRO A CA 1
ATOM 2620 C C . PRO A 1 340 ? 40.261 -18.670 -77.291 1.00 47.16 340 PRO A C 1
ATOM 2622 O O . PRO A 1 340 ? 40.063 -17.461 -77.569 1.00 47.16 340 PRO A O 1
#

Foldseek 3Di:
DVVLVVLLVVLCVCQCVVPPDGDDDDPVRLLVSQVSLLVSCVVPVPDPSSQVSLVVSLVVLLVLLCVQLPQPPDPPDPDDDLFHFLVSLVSSLVSLVSNCSGHHDDCVVVSVVSVVSSVVRLLSNLVSLLVCLPDPPDDPVSNVVSLVRSLSSVVSDDDLVVVVVDPCSVCVLVVSLVSCLVSLCCNLQNDLDDDDLVVLLSSLVSLQCCLPPVLVSSPCPDDPPSSLVSSVSSVVSSLVNLLVQLVVDDDPVSLVSSVSSLVSNCPRPSCVPPVSSVVVVVSSVVSVVVRVVVVVVVVCVVVVVVVVVVVVVVVVVLVVVVVVQVVCCVVPVDDDDPDD

Secondary structure (DSSP, 8-state):
-HHHHHHHHHHHHHTTTTSSS-----HHHHHHHHHHHHHHHHH-TT-HHHHHHHHHHHHHHHHHHHHHS-----TT--S----S-HHHHHHHHHHHHHHHHSSSS--HHHHHHHHHHHHHHHHHHHHHHHHHTT-TTS-HHHHHHHHHHHHHHHHTS--TTTTTTSTTTTTHHHHHHHHHHHHHIIIII-S-----HHHHHHHHHHHHHIIIIIHHHS---S-HHHHHHHHHHHHHHHHHHHHHHHHH--SHHHHHHHHHHHHHHTTSGGGTT-HHHHHTHHHHHHHHHHHHHHHHHHHHHHHHHHHHHHHHHHHHHHHHHHHHHHHHHHHH-----S--

pLDDT: mean 71.89, std 12.15, range [37.72, 87.5]

Radius of gyration: 38.4 Å; chains: 1; bounding box: 102×46×120 Å

Sequence (340 aa):
LRNTEQQLTRIEEQLGQHAAEPVDLTLQQTLNVVQSLRGVAETIPDDERIADVSTSVCEGLESFVTSVLPSVESEDDDGSSDGPSPADLTMALEVIEAILACPGGDRTAIYRSLRQQFLDSACYSAWKRVNRLPDMRLDLATKKEYLHGALTIWQLLPDLSENAGSPRLSRLPDEMHRAVQQVLLRHVVGTVETGDLDSLVDTALLTKELSDEYLEMIPAISLPDAQSALGIQAAEAIIRRIRVELSALGSQRELELCLSVVSILRTVSVLEDDERIAELARPISRAKWRLRFLDGLRTIRRASLPTFVGLMGIGALTAGYIGLAVLIQRLYEINLPLAP